Protein AF-M4C7F3-F1 (afdb_monomer)

Mean predicted aligned error: 16.52 Å

Foldseek 3Di:
DDADDLVVLLPDDPVVLVVVLVVLVVLLVVLVVCVVVVHDVVSVVCNVRSVVVNVSSVVSNVVVVLVVLCVVCPPPPDDDPVNDDDDDPVVVPDDDPVVVPDDDPVVVVVCVVDPDDDDDDVVVVVVVVVVVVVVVVVVVVVVVVVVVVVVVVVVVVVVVVVVVVVVVVVVVVVVVVVVVPVPDDDDDDDDDDDDDDDDDDDDD

Organism: Brassica campestris (NCBI:txid3711)

Secondary structure (DSSP, 8-state):
-PPPPHHHHHHS-HHHHHHHHHHHHHHHHHHHHHHHTT--HHHHTHHHHHHHHHHHHHHHHHHHHHHHHHHHTTT-S---TTTS----HHHHHSPPHHHHH---HHHHHHHHHS-------HHHHHHHHHHHHHHHHHHHHHHHHHH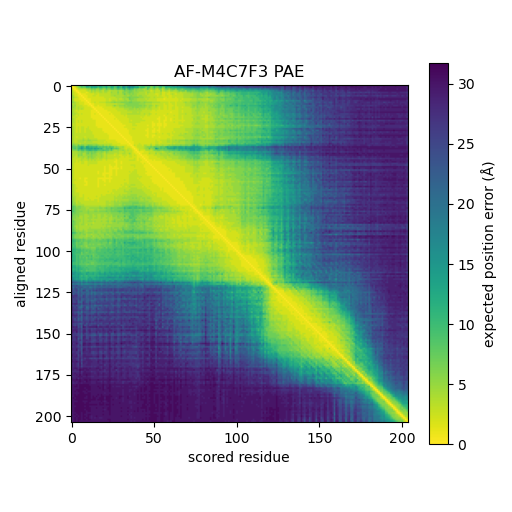HHHHHHHHHHHHHHHHHHHHHHHHHHHHHHHHHHSSS--------------------

Sequence (204 aa):
MARIKVHELREKSKTDLSTQLKDFKAELALLRVAKVTGGAPNKLSKIKVVRKSIAQVLTVISQKQKLALREAYKNKKFLPLDLRPKKTRAIRRRLTKHQASLKTEREKKKEMYFPIRKYAIKDEMDKKIIELRNELELANRRCEAYRTNLLSVLKEMEDQKLQAIDRDKRDVCQQEVHEVYVHLPIKQNCRSTRSSLIPNALNA

Structure (mmCIF, N/CA/C/O backbone):
data_AF-M4C7F3-F1
#
_entry.id   AF-M4C7F3-F1
#
loop_
_atom_site.group_PDB
_atom_site.id
_atom_site.type_symbol
_atom_site.label_atom_id
_atom_site.label_alt_id
_atom_site.label_comp_id
_atom_site.label_asym_id
_atom_site.label_entity_id
_atom_site.label_seq_id
_atom_site.pdbx_PDB_ins_code
_atom_site.Cartn_x
_atom_site.Cartn_y
_atom_site.Cartn_z
_atom_site.occupancy
_atom_site.B_iso_or_equiv
_atom_site.auth_seq_id
_atom_site.auth_comp_id
_atom_site.auth_asym_id
_atom_site.auth_atom_id
_atom_site.pdbx_PDB_model_num
ATOM 1 N N . MET A 1 1 ? -25.212 8.718 20.939 1.00 65.88 1 MET A N 1
ATOM 2 C CA . MET A 1 1 ? -23.810 8.336 20.694 1.00 65.88 1 MET A CA 1
ATOM 3 C C . MET A 1 1 ? -23.420 8.875 19.339 1.00 65.88 1 MET A C 1
ATOM 5 O O . MET A 1 1 ? -23.932 8.397 18.331 1.00 65.88 1 MET A O 1
ATOM 9 N N . ALA A 1 2 ? -22.604 9.926 19.335 1.00 76.50 2 ALA A N 1
ATOM 10 C CA . ALA A 1 2 ? -22.055 10.476 18.107 1.00 76.50 2 ALA A CA 1
ATOM 11 C C . ALA A 1 2 ? -21.049 9.488 17.497 1.00 76.50 2 ALA A C 1
ATOM 13 O O . ALA A 1 2 ? -20.447 8.667 18.191 1.00 76.50 2 ALA A O 1
ATOM 14 N N . ARG A 1 3 ? -20.890 9.543 16.175 1.00 86.19 3 ARG A N 1
ATOM 15 C CA . ARG A 1 3 ? -19.914 8.724 15.455 1.00 86.19 3 ARG A CA 1
ATOM 16 C C . ARG A 1 3 ? -18.503 9.209 15.793 1.00 86.19 3 ARG A C 1
ATOM 18 O O . ARG A 1 3 ? -18.205 10.381 15.592 1.00 86.19 3 ARG A O 1
ATOM 25 N N . ILE A 1 4 ? -17.638 8.302 16.240 1.00 90.94 4 ILE A N 1
ATOM 26 C CA . ILE A 1 4 ? -16.241 8.622 16.559 1.00 90.94 4 ILE A CA 1
ATOM 27 C C . ILE A 1 4 ? -15.485 8.993 15.284 1.00 90.94 4 ILE A C 1
ATOM 29 O O . ILE A 1 4 ? -15.613 8.322 14.249 1.00 90.94 4 ILE A O 1
ATOM 33 N N . LYS A 1 5 ? -14.664 10.041 15.364 1.00 92.81 5 LYS A N 1
ATOM 34 C CA . LYS A 1 5 ? -13.767 10.425 14.278 1.00 92.81 5 LYS A CA 1
ATOM 35 C C . LYS A 1 5 ? -12.407 9.761 14.472 1.00 92.81 5 LYS A C 1
ATOM 37 O O . LYS A 1 5 ? -11.843 9.728 15.558 1.00 92.81 5 LYS A O 1
ATOM 42 N N . VAL A 1 6 ? -11.868 9.197 13.393 1.00 94.06 6 VAL A N 1
ATOM 43 C CA . VAL A 1 6 ? -10.643 8.381 13.463 1.00 94.06 6 VAL A CA 1
ATOM 44 C C . VAL A 1 6 ? -9.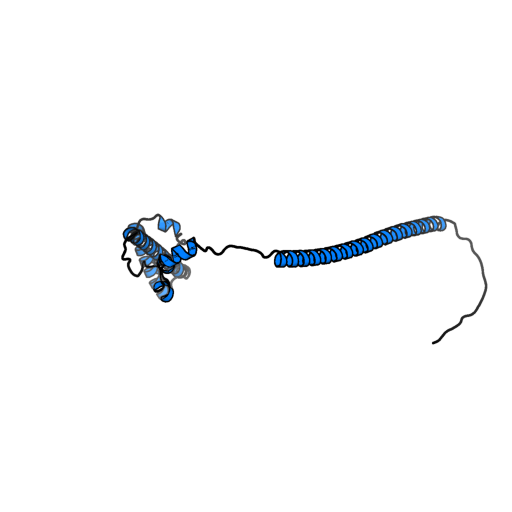395 9.227 13.736 1.00 94.06 6 VAL A C 1
ATOM 46 O O . VAL A 1 6 ? -8.464 8.715 14.349 1.00 94.06 6 VAL A O 1
ATOM 49 N N . HIS A 1 7 ? -9.351 10.492 13.305 1.00 94.12 7 HIS A N 1
ATOM 50 C CA . HIS A 1 7 ? -8.201 11.367 13.570 1.00 94.12 7 HIS A CA 1
ATOM 51 C C . HIS A 1 7 ? -8.023 11.625 15.073 1.00 94.12 7 HIS A C 1
ATOM 53 O O . HIS A 1 7 ? -6.925 11.433 15.580 1.00 94.12 7 HIS A O 1
ATOM 59 N N . GLU A 1 8 ? -9.117 11.866 15.802 1.00 93.12 8 GLU A N 1
ATOM 60 C CA . GLU A 1 8 ? -9.114 12.041 17.265 1.00 93.12 8 GLU A CA 1
ATOM 61 C C . GLU A 1 8 ? -8.547 10.808 17.994 1.00 93.12 8 GLU A C 1
ATOM 63 O O . GLU A 1 8 ? -7.919 10.914 19.042 1.00 93.12 8 GLU A O 1
ATOM 68 N N . LEU A 1 9 ? -8.740 9.600 17.448 1.00 94.94 9 LEU A N 1
ATOM 69 C CA . LEU A 1 9 ? -8.186 8.368 18.024 1.00 94.94 9 LEU A CA 1
ATOM 70 C C . LEU A 1 9 ? -6.678 8.215 17.782 1.00 94.94 9 LEU A C 1
ATOM 72 O O . LEU A 1 9 ? -6.011 7.482 18.513 1.00 94.94 9 LEU A O 1
ATOM 76 N N . ARG A 1 10 ? -6.126 8.855 16.745 1.00 94.69 10 ARG A N 1
ATOM 77 C CA . ARG A 1 10 ? -4.691 8.763 16.431 1.00 94.69 10 ARG A CA 1
ATOM 78 C C . ARG A 1 10 ? -3.847 9.567 17.412 1.00 94.69 10 ARG A C 1
ATOM 80 O O . ARG A 1 10 ? -2.742 9.128 17.717 1.00 94.69 10 ARG A O 1
ATOM 87 N N . GLU A 1 11 ? -4.377 10.662 17.939 1.00 94.25 11 GLU A N 1
ATOM 88 C CA . GLU A 1 11 ? -3.697 11.536 18.905 1.00 94.25 11 GLU A CA 1
ATOM 89 C C . GLU A 1 11 ? -3.675 10.941 20.324 1.00 94.25 11 GLU A C 1
ATOM 91 O O . GLU A 1 11 ? -2.725 11.147 21.071 1.00 94.25 11 GLU A O 1
ATOM 96 N N . LYS A 1 12 ? -4.662 10.107 20.675 1.00 95.06 12 LYS A N 1
ATOM 97 C CA . LYS A 1 12 ? -4.784 9.481 22.005 1.00 95.06 12 LYS A CA 1
ATOM 98 C C . LYS A 1 12 ? -3.701 8.445 22.309 1.00 95.06 12 LYS A C 1
ATOM 100 O O . LYS A 1 12 ? -3.214 7.745 21.413 1.00 95.06 12 LYS A O 1
ATOM 105 N N . SER A 1 13 ? -3.379 8.267 23.589 1.00 95.75 13 SER A N 1
ATOM 106 C CA . SER A 1 13 ? -2.406 7.267 24.037 1.00 95.75 13 SER A CA 1
ATOM 107 C C . SER A 1 13 ? -2.948 5.827 23.933 1.00 95.75 13 SER A C 1
ATOM 109 O O . SER A 1 13 ? -4.145 5.584 23.749 1.00 95.75 13 SER A O 1
ATOM 111 N N . LYS A 1 14 ? -2.061 4.824 24.025 1.00 94.00 14 LYS A N 1
ATOM 112 C CA . LYS A 1 14 ? -2.452 3.401 23.956 1.00 94.00 14 LYS A CA 1
ATOM 113 C C . LYS A 1 14 ? -3.355 2.997 25.128 1.00 94.00 14 LYS A C 1
ATOM 115 O O . LYS A 1 14 ? -4.266 2.192 24.929 1.00 94.00 14 LYS A O 1
ATOM 120 N N . THR A 1 15 ? -3.099 3.532 26.320 1.00 95.50 15 THR A N 1
ATOM 121 C CA . THR A 1 15 ? -3.896 3.271 27.525 1.00 95.50 15 THR A CA 1
ATOM 122 C C . THR A 1 15 ? -5.309 3.809 27.345 1.00 95.50 15 THR A C 1
ATOM 124 O O . THR A 1 15 ? -6.259 3.046 27.505 1.00 95.50 15 THR A O 1
ATOM 127 N N . ASP A 1 16 ? -5.457 5.041 26.856 1.00 95.75 16 ASP A N 1
ATOM 128 C CA . ASP A 1 16 ? -6.772 5.668 26.656 1.00 95.75 16 ASP A CA 1
ATOM 129 C C . ASP A 1 16 ? -7.613 4.918 25.620 1.00 95.75 16 ASP A C 1
ATOM 131 O O . ASP A 1 16 ? -8.807 4.688 25.817 1.00 95.75 16 ASP A O 1
ATOM 135 N N . LEU A 1 17 ? -6.982 4.476 24.526 1.00 96.19 17 LEU A N 1
ATOM 136 C CA . LEU A 1 17 ? -7.641 3.648 23.512 1.00 96.19 17 LEU A CA 1
ATOM 137 C C . LEU A 1 17 ? -8.100 2.301 24.085 1.00 96.19 17 LEU A C 1
ATOM 139 O O . LEU A 1 17 ? -9.149 1.789 23.691 1.00 96.19 17 LEU A O 1
ATOM 143 N N . SER A 1 18 ? -7.330 1.718 25.007 1.00 96.06 18 SER A N 1
ATOM 144 C CA . SER A 1 18 ? -7.686 0.452 25.652 1.00 96.06 18 SER A CA 1
ATOM 145 C C . SER A 1 18 ? -8.845 0.601 26.640 1.00 96.06 18 SER A C 1
ATOM 147 O O . SER A 1 18 ? -9.700 -0.284 26.694 1.00 96.06 18 SER A O 1
ATOM 149 N N . THR A 1 19 ? -8.923 1.727 27.352 1.00 96.81 19 THR A N 1
ATOM 150 C CA . THR A 1 19 ? -10.043 2.058 28.242 1.00 96.81 19 THR A CA 1
ATOM 151 C C . THR A 1 19 ? -11.313 2.304 27.432 1.00 96.81 19 THR A C 1
ATOM 153 O O . THR A 1 19 ? -12.291 1.588 27.619 1.00 96.81 19 THR A O 1
ATOM 156 N N . GLN A 1 20 ? -11.254 3.162 26.404 1.00 95.31 20 GLN A N 1
ATOM 157 C CA . GLN A 1 20 ? -12.384 3.405 25.490 1.00 95.31 20 GLN A CA 1
ATOM 158 C C . GLN A 1 20 ? -12.909 2.112 24.851 1.00 95.31 20 GLN A C 1
ATOM 160 O O . GLN A 1 20 ? -14.113 1.926 24.680 1.00 95.31 20 GLN A O 1
ATOM 165 N N . LEU A 1 21 ? -12.013 1.182 24.504 1.00 96.75 21 LEU A N 1
ATOM 166 C CA . LEU A 1 21 ? -12.401 -0.123 23.974 1.00 96.75 21 LEU A CA 1
ATOM 167 C C . LEU A 1 21 ? -13.196 -0.959 24.991 1.00 96.75 21 LEU A C 1
ATOM 169 O O . LEU A 1 21 ? -14.122 -1.666 24.585 1.00 96.75 21 LEU A O 1
ATOM 173 N N . LYS A 1 22 ? -12.830 -0.925 26.278 1.00 97.81 22 LYS A N 1
ATOM 174 C CA . LYS A 1 22 ? -13.561 -1.627 27.346 1.00 97.81 22 LYS A CA 1
ATOM 175 C C . LYS A 1 22 ? -14.949 -1.018 27.535 1.00 97.81 22 LYS A C 1
ATOM 177 O O . LYS A 1 22 ? -15.922 -1.770 27.551 1.00 97.81 22 LYS A O 1
ATOM 182 N N . ASP A 1 23 ? -15.046 0.307 27.537 1.00 96.56 23 ASP A N 1
ATOM 183 C CA . ASP A 1 23 ? -16.315 1.023 27.707 1.00 96.56 23 ASP A CA 1
ATOM 184 C C . ASP A 1 23 ? -17.295 0.709 26.568 1.00 96.56 23 ASP A C 1
ATOM 186 O O . ASP A 1 23 ? -18.435 0.312 26.811 1.00 96.56 23 ASP A O 1
ATOM 190 N N . PHE A 1 24 ? -16.841 0.754 25.307 1.00 96.69 24 PHE A N 1
ATOM 191 C CA . PHE A 1 24 ? -17.698 0.390 24.170 1.00 96.69 24 PHE A CA 1
ATOM 192 C C . PHE A 1 24 ? -18.111 -1.085 24.176 1.00 96.69 24 PHE A C 1
ATOM 194 O O . PHE A 1 24 ? -19.198 -1.421 23.703 1.00 96.69 24 PHE A O 1
ATOM 201 N N . LYS A 1 25 ? -17.265 -1.988 24.688 1.00 97.69 25 LYS A N 1
ATOM 202 C CA . LYS A 1 25 ? -17.628 -3.405 24.843 1.00 97.69 25 LYS A CA 1
ATOM 203 C C . LYS A 1 25 ? -18.698 -3.594 25.919 1.00 97.69 25 LYS A C 1
ATOM 205 O O . LYS A 1 25 ? -19.623 -4.372 25.686 1.00 97.69 25 LYS A O 1
ATOM 210 N N . ALA A 1 26 ? -18.599 -2.880 27.039 1.00 97.50 26 ALA A N 1
ATOM 211 C CA . ALA A 1 26 ? -19.616 -2.888 28.086 1.00 97.50 26 ALA A CA 1
ATOM 212 C C . ALA A 1 26 ? -20.949 -2.318 27.570 1.00 97.50 26 ALA A C 1
ATOM 214 O O . ALA A 1 26 ? -21.987 -2.966 27.703 1.00 97.50 26 ALA A O 1
ATOM 215 N N . GLU A 1 27 ? -20.918 -1.179 26.868 1.00 95.56 27 GLU A N 1
ATOM 216 C CA . GLU A 1 27 ? -22.110 -0.598 26.235 1.00 95.56 27 GLU A CA 1
ATOM 217 C C . GLU A 1 27 ? -22.741 -1.575 25.229 1.00 95.56 27 GLU A C 1
ATOM 219 O O . GLU A 1 27 ? -23.953 -1.793 25.234 1.00 95.56 27 GLU A O 1
ATOM 224 N N . LEU A 1 28 ? -21.930 -2.231 24.388 1.00 96.81 28 LEU A N 1
ATOM 225 C CA . LEU A 1 28 ? -22.429 -3.222 23.435 1.00 96.81 28 LEU A CA 1
ATOM 226 C C . LEU A 1 28 ? -23.084 -4.424 24.131 1.00 96.81 28 LEU A C 1
ATOM 228 O O . LEU A 1 28 ? -24.077 -4.942 23.618 1.00 96.81 28 LEU A O 1
ATOM 232 N N . ALA A 1 29 ? -22.540 -4.883 25.260 1.00 97.38 29 ALA A N 1
ATOM 233 C CA . ALA A 1 29 ? -23.120 -5.978 26.034 1.00 97.38 29 ALA A CA 1
ATOM 234 C C . ALA A 1 29 ? -24.508 -5.597 26.573 1.00 97.38 29 ALA A C 1
ATOM 236 O O . ALA A 1 29 ? -25.468 -6.338 26.355 1.00 97.38 29 ALA A O 1
ATOM 237 N N . LEU A 1 30 ? -24.644 -4.400 27.151 1.00 95.31 30 LEU A N 1
ATOM 238 C CA . LEU A 1 30 ? -25.931 -3.876 27.619 1.00 95.31 30 LEU A CA 1
ATOM 239 C C . LEU A 1 30 ? -26.952 -3.751 26.478 1.00 95.31 30 LEU A C 1
ATOM 241 O O . LEU A 1 30 ? -28.103 -4.163 26.616 1.00 95.31 30 LEU A O 1
ATOM 245 N N . LEU A 1 31 ? -26.530 -3.247 25.313 1.00 95.81 31 LEU A N 1
ATOM 246 C CA . LEU A 1 31 ? -27.404 -3.134 24.140 1.00 95.81 31 LEU A CA 1
ATOM 247 C C . LEU A 1 31 ? -27.838 -4.498 23.581 1.00 95.81 31 LEU A C 1
ATOM 249 O O . LEU A 1 31 ? -28.917 -4.605 23.000 1.00 95.81 31 LEU A O 1
ATOM 253 N N . ARG A 1 32 ? -27.020 -5.545 23.741 1.00 96.25 32 ARG A N 1
ATOM 254 C CA . ARG A 1 32 ? -27.380 -6.915 23.346 1.00 96.25 32 ARG A CA 1
ATOM 255 C C . ARG A 1 32 ? -28.441 -7.510 24.263 1.00 96.25 32 ARG A C 1
ATOM 257 O O . ARG A 1 32 ? -29.377 -8.103 23.743 1.00 96.25 32 ARG A O 1
ATOM 264 N N . VAL A 1 33 ? -28.335 -7.303 25.576 1.00 95.94 33 VAL A N 1
ATOM 265 C CA . VAL A 1 33 ? -29.382 -7.713 26.529 1.00 95.94 33 VAL A CA 1
ATOM 266 C C . VAL A 1 33 ? -30.688 -6.988 26.211 1.00 95.94 33 VAL A C 1
ATOM 268 O O . VAL A 1 33 ? -31.711 -7.633 26.006 1.00 95.94 33 VAL A O 1
ATOM 271 N N . ALA A 1 34 ? -30.632 -5.665 26.024 1.00 95.56 34 ALA A N 1
ATOM 272 C CA . ALA A 1 34 ? -31.803 -4.867 25.663 1.00 95.56 34 ALA A CA 1
ATOM 273 C C . ALA A 1 34 ? -32.451 -5.300 24.335 1.00 95.56 34 ALA A C 1
ATOM 275 O O . ALA A 1 34 ? -33.654 -5.144 24.158 1.00 95.56 34 ALA A O 1
ATOM 276 N N . LYS A 1 35 ? -31.672 -5.844 23.391 1.00 96.31 35 LYS A N 1
ATOM 277 C CA . LYS A 1 35 ? -32.207 -6.419 22.151 1.00 96.31 35 LYS A CA 1
ATOM 278 C C . LYS A 1 35 ? -33.056 -7.662 22.413 1.00 96.31 35 LYS A C 1
ATOM 280 O O . LYS A 1 35 ? -34.072 -7.829 21.750 1.00 96.31 35 LYS A O 1
ATOM 285 N N . VAL A 1 36 ? -32.633 -8.521 23.340 1.00 95.25 36 VAL A N 1
ATOM 286 C CA . VAL A 1 36 ? -33.359 -9.751 23.692 1.00 95.25 36 VAL A CA 1
ATOM 287 C C . VAL A 1 36 ? -34.649 -9.419 24.437 1.00 95.25 36 VAL A C 1
ATOM 289 O O . VAL A 1 36 ? -35.688 -9.986 24.130 1.00 95.25 36 VAL A O 1
ATOM 292 N N . THR A 1 37 ? -34.616 -8.446 25.347 1.00 93.94 37 THR A N 1
ATOM 293 C CA . THR A 1 37 ? -35.782 -8.043 26.151 1.00 93.94 37 THR A CA 1
ATOM 294 C C . THR A 1 37 ? -36.758 -7.113 25.412 1.00 93.94 37 THR A C 1
ATOM 296 O O . THR A 1 37 ? -37.558 -6.446 26.058 1.00 93.94 37 THR A O 1
ATOM 299 N N . GLY A 1 38 ? -36.665 -6.986 24.081 1.00 90.88 38 GLY A N 1
ATOM 300 C CA . GLY A 1 38 ? -37.578 -6.147 23.291 1.00 90.88 38 GLY A CA 1
ATOM 301 C C . GLY A 1 38 ? -37.456 -4.636 23.542 1.00 90.88 38 GLY A C 1
ATOM 302 O O . GLY A 1 38 ? -38.446 -3.914 23.497 1.00 90.88 38 GLY A O 1
ATOM 303 N N . GLY A 1 39 ? -36.256 -4.132 23.838 1.00 91.62 39 GLY A N 1
ATOM 304 C CA . GLY A 1 39 ? -36.030 -2.722 24.163 1.00 91.62 39 GLY A CA 1
ATOM 305 C C . GLY A 1 39 ? -36.329 -1.739 23.020 1.00 91.62 39 GLY A C 1
ATOM 306 O O . GLY A 1 39 ? -36.344 -2.092 21.843 1.00 91.62 39 GLY A O 1
ATOM 307 N N . ALA A 1 40 ? -36.501 -0.460 23.375 1.00 93.75 40 ALA A N 1
ATOM 308 C CA . ALA A 1 40 ? -36.878 0.610 22.447 1.00 93.75 40 ALA A CA 1
ATOM 309 C C . ALA A 1 40 ? -35.996 0.685 21.174 1.00 93.75 40 ALA A C 1
ATOM 311 O O . ALA A 1 40 ? -34.761 0.618 21.275 1.00 93.75 40 ALA A O 1
ATOM 312 N N . PRO A 1 41 ? -36.581 0.953 19.987 1.00 92.38 41 PRO A N 1
ATOM 313 C CA . PRO A 1 41 ? -35.873 0.923 18.701 1.00 92.38 41 PRO A CA 1
ATOM 314 C C . PRO A 1 41 ? -34.690 1.901 18.644 1.00 92.38 41 PRO A C 1
ATOM 316 O O . PRO A 1 41 ? -33.626 1.572 18.117 1.00 92.38 41 PRO A O 1
ATOM 319 N N . ASN A 1 42 ? -34.810 3.065 19.289 1.00 92.00 42 ASN A N 1
ATOM 320 C CA . ASN A 1 42 ? -33.732 4.055 19.386 1.00 92.00 42 ASN A CA 1
ATOM 321 C C . ASN A 1 42 ? -32.480 3.522 20.106 1.00 92.00 42 ASN A C 1
ATOM 323 O O . ASN A 1 42 ? -31.362 3.932 19.786 1.00 92.00 42 ASN A O 1
ATOM 327 N N . LYS A 1 43 ? -32.634 2.600 21.069 1.00 90.81 43 LYS A N 1
ATOM 328 C CA . LYS A 1 43 ? -31.500 1.917 21.714 1.00 90.81 43 LYS A CA 1
ATOM 329 C C . LYS A 1 43 ? -30.895 0.874 20.770 1.00 90.81 43 LYS A C 1
ATOM 331 O O . LYS A 1 43 ? -29.674 0.815 20.642 1.00 90.81 43 LYS A O 1
ATOM 336 N N . LEU A 1 44 ? -31.717 0.121 20.039 1.00 91.12 44 LEU A N 1
ATOM 337 C CA . LEU A 1 44 ? -31.258 -0.918 19.105 1.00 91.12 44 LEU A CA 1
ATOM 338 C C . LEU A 1 44 ? -30.469 -0.348 17.919 1.00 91.12 44 LEU A C 1
ATOM 340 O O . LEU A 1 44 ? -29.443 -0.909 17.527 1.00 91.12 44 LEU A O 1
ATOM 344 N N . SER A 1 45 ? -30.866 0.817 17.406 1.00 92.88 45 SER A N 1
ATOM 345 C CA . SER A 1 45 ? -30.148 1.523 16.336 1.00 92.88 45 SER A CA 1
ATOM 346 C C . SER A 1 45 ? -28.693 1.858 16.702 1.00 92.88 45 SER A C 1
ATOM 348 O O . SER A 1 45 ? -27.817 1.883 15.831 1.00 92.88 45 SER A O 1
ATOM 350 N N . LYS A 1 46 ? -28.385 2.035 17.999 1.00 93.94 46 LYS A N 1
ATOM 351 C CA . LYS A 1 46 ? -27.019 2.313 18.482 1.00 93.94 46 LYS A CA 1
ATOM 352 C C . LYS A 1 46 ? -26.076 1.117 18.326 1.00 93.94 46 LYS A C 1
ATOM 354 O O . LYS A 1 46 ? -24.875 1.330 18.180 1.00 93.94 46 LYS A O 1
ATOM 359 N N . ILE A 1 47 ? -26.582 -0.120 18.260 1.00 95.25 47 ILE A N 1
ATOM 360 C CA . ILE A 1 47 ? -25.756 -1.341 18.147 1.00 95.25 47 ILE A CA 1
ATOM 361 C C . ILE A 1 47 ? -24.820 -1.264 16.938 1.00 95.25 47 ILE A C 1
ATOM 363 O O . ILE A 1 47 ? -23.628 -1.565 17.037 1.00 95.25 47 ILE A O 1
ATOM 367 N N . LYS A 1 48 ? -25.342 -0.839 15.781 1.00 94.38 48 LYS A N 1
ATOM 368 C CA . LYS A 1 48 ? -24.551 -0.709 14.549 1.00 94.38 48 LYS A CA 1
ATOM 369 C C . LYS A 1 48 ? -23.443 0.333 14.705 1.00 94.38 48 LYS A C 1
ATOM 371 O O . LYS A 1 48 ? -22.336 0.113 14.215 1.00 94.38 48 LYS A O 1
ATOM 376 N N . VAL A 1 49 ? -23.733 1.443 15.383 1.00 94.69 49 VAL A N 1
ATOM 377 C CA . VAL A 1 49 ? -22.775 2.530 15.622 1.00 94.69 49 VAL A CA 1
ATOM 378 C C . VAL A 1 49 ? -21.666 2.060 16.561 1.00 94.69 49 VAL A C 1
ATOM 380 O O . VAL A 1 49 ? -20.501 2.133 16.184 1.00 94.69 49 VAL A O 1
ATOM 383 N N . VAL A 1 50 ? -22.011 1.470 17.710 1.00 95.88 50 VAL A N 1
ATOM 384 C CA . VAL A 1 50 ? -21.039 0.974 18.701 1.00 95.88 50 VAL A CA 1
ATOM 385 C C . VAL A 1 50 ? -20.138 -0.119 18.111 1.00 95.88 50 VAL A C 1
ATOM 387 O O . VAL A 1 50 ? -18.922 -0.080 18.288 1.00 95.88 50 VAL A O 1
ATOM 390 N N . ARG A 1 51 ? -20.680 -1.054 17.312 1.00 96.69 51 ARG A N 1
ATOM 391 C CA . ARG A 1 51 ? -19.863 -2.071 16.614 1.00 96.69 51 ARG A CA 1
ATOM 392 C C . ARG A 1 51 ? -18.833 -1.449 15.670 1.00 96.69 51 ARG A C 1
ATOM 394 O O . ARG A 1 51 ? -17.694 -1.912 15.619 1.00 96.69 51 ARG A O 1
ATOM 401 N N . LYS A 1 52 ? -19.225 -0.409 14.926 1.00 95.81 52 LYS A N 1
ATOM 402 C CA . LYS A 1 52 ? -18.309 0.326 14.043 1.00 95.81 52 LYS A CA 1
ATOM 403 C C . LYS A 1 52 ? -17.249 1.081 14.849 1.00 95.81 52 LYS A C 1
ATOM 405 O O . LYS A 1 52 ? -16.083 1.019 14.475 1.00 95.81 52 LYS A O 1
ATOM 410 N N . SER A 1 53 ? -17.626 1.707 15.963 1.00 96.12 53 SER A N 1
ATOM 411 C CA . SER A 1 53 ? -16.696 2.371 16.883 1.00 96.12 53 SER A CA 1
ATOM 412 C C . SER A 1 53 ? -15.635 1.409 17.432 1.00 96.12 53 SER A C 1
ATOM 414 O O . SER A 1 53 ? -14.444 1.699 17.348 1.00 96.12 53 SER A O 1
ATOM 416 N N . ILE A 1 54 ? -16.034 0.217 17.897 1.00 96.31 54 ILE A N 1
ATOM 417 C CA . ILE A 1 54 ? -15.102 -0.828 18.366 1.00 96.31 54 ILE A CA 1
ATOM 418 C C . ILE A 1 54 ? -14.117 -1.221 17.259 1.00 96.31 54 ILE A C 1
ATOM 420 O O . ILE A 1 54 ? -12.910 -1.286 17.493 1.00 96.31 54 ILE A O 1
ATOM 424 N N . ALA A 1 55 ? -14.616 -1.454 16.040 1.00 96.81 55 ALA A N 1
ATOM 425 C CA . ALA A 1 55 ? -13.771 -1.810 14.904 1.00 96.81 55 ALA A CA 1
ATOM 426 C C . ALA A 1 55 ? -12.758 -0.700 14.565 1.00 96.81 55 ALA A C 1
ATOM 428 O O . ALA A 1 55 ? -11.594 -0.995 14.289 1.00 96.81 55 ALA A O 1
ATOM 429 N N . GLN A 1 56 ? -13.167 0.571 14.629 1.00 95.88 56 GLN A N 1
ATOM 430 C CA . GLN A 1 56 ? -12.280 1.716 14.405 1.00 95.88 56 GLN A CA 1
ATOM 431 C C . GLN A 1 56 ? -11.171 1.800 15.463 1.00 95.88 56 GLN A C 1
ATOM 433 O O . GLN A 1 56 ? -10.002 1.915 15.095 1.00 95.88 56 GLN A O 1
ATOM 438 N N . VAL A 1 57 ? -11.505 1.674 16.753 1.00 96.62 57 VAL A N 1
ATOM 439 C CA . VAL A 1 57 ? -10.518 1.696 17.850 1.00 96.62 57 VAL A CA 1
ATOM 440 C C . VAL A 1 57 ? -9.511 0.549 17.707 1.00 96.62 57 VAL A C 1
ATOM 442 O O . VAL A 1 57 ? -8.303 0.786 17.725 1.00 96.62 57 VAL A O 1
ATOM 445 N N . LEU A 1 58 ? -9.978 -0.682 17.464 1.00 97.12 58 LEU A N 1
ATOM 446 C CA . LEU A 1 58 ? -9.103 -1.842 17.231 1.00 97.12 58 LEU A CA 1
ATOM 447 C C . LEU A 1 58 ? -8.192 -1.659 16.011 1.00 97.12 58 LEU A C 1
ATOM 449 O O . LEU A 1 58 ? -7.027 -2.067 16.036 1.00 97.12 58 LEU A O 1
ATOM 453 N N . THR A 1 59 ? -8.703 -1.020 14.956 1.00 97.00 59 THR A N 1
ATOM 454 C CA . THR A 1 59 ? -7.924 -0.710 13.753 1.00 97.00 59 THR A CA 1
ATOM 455 C C . THR A 1 59 ? -6.796 0.267 14.073 1.00 97.00 59 THR A C 1
ATOM 457 O O . THR A 1 59 ? -5.660 0.016 13.677 1.00 97.00 59 THR A O 1
ATOM 460 N N . VAL A 1 60 ? -7.069 1.342 14.821 1.00 97.19 60 VAL A N 1
ATOM 461 C CA . VAL A 1 60 ? -6.047 2.331 15.210 1.00 97.19 60 VAL A CA 1
ATOM 462 C C . VAL A 1 60 ? -4.992 1.709 16.128 1.00 97.19 60 VAL A C 1
ATOM 464 O O . VAL A 1 60 ? -3.801 1.898 15.886 1.00 97.19 60 VAL A O 1
ATOM 467 N N . ILE A 1 61 ? -5.397 0.902 17.116 1.00 97.06 61 ILE A N 1
ATOM 468 C CA . ILE A 1 61 ? -4.463 0.150 17.974 1.00 97.06 61 ILE A CA 1
ATOM 469 C C . ILE A 1 61 ? -3.553 -0.746 17.118 1.00 97.06 61 ILE A C 1
ATOM 471 O O . ILE A 1 61 ? -2.329 -0.696 17.248 1.00 97.06 61 ILE A O 1
ATOM 475 N N . SER A 1 62 ? -4.135 -1.511 16.189 1.00 96.56 62 SER A N 1
ATOM 476 C CA . SER A 1 62 ? -3.383 -2.395 15.288 1.00 96.56 62 SER A CA 1
ATOM 477 C C . SER A 1 62 ? -2.435 -1.626 14.364 1.00 96.56 62 SER A C 1
ATOM 479 O O . SER A 1 62 ? -1.328 -2.088 14.084 1.00 96.56 62 SER A O 1
ATOM 481 N N . GLN A 1 63 ? -2.847 -0.447 13.884 1.00 95.94 63 GLN A N 1
ATOM 482 C CA . GLN A 1 63 ? -2.003 0.433 13.075 1.00 95.94 63 GLN A CA 1
ATOM 483 C C . GLN A 1 63 ? -0.803 0.936 13.880 1.00 95.94 63 GLN A C 1
ATOM 485 O O . GLN A 1 63 ? 0.325 0.757 13.425 1.00 95.94 63 GLN A O 1
ATOM 490 N N . LYS A 1 64 ? -1.020 1.486 15.084 1.00 95.38 64 LYS A N 1
ATOM 491 C CA . LYS A 1 64 ? 0.060 1.960 15.969 1.00 95.38 64 LYS A CA 1
ATOM 492 C C . LYS A 1 64 ? 1.049 0.844 16.307 1.00 95.38 64 LYS A C 1
ATOM 494 O O . LYS A 1 64 ? 2.254 1.039 16.193 1.00 95.38 64 LYS A O 1
ATOM 499 N N . GLN A 1 65 ? 0.550 -0.349 16.632 1.00 95.12 65 GLN A N 1
ATOM 500 C CA . GLN A 1 65 ? 1.396 -1.514 16.900 1.00 95.12 65 GLN A CA 1
ATOM 501 C C . GLN A 1 65 ? 2.246 -1.901 15.681 1.00 95.12 65 GLN A C 1
ATOM 503 O O . GLN A 1 65 ? 3.447 -2.127 15.812 1.00 95.12 65 GLN A O 1
ATOM 508 N N . LYS A 1 66 ? 1.653 -1.957 14.480 1.00 95.50 66 LYS A N 1
ATOM 509 C CA . LYS A 1 66 ? 2.396 -2.273 13.249 1.00 95.50 66 LYS A CA 1
ATOM 510 C C . LYS A 1 66 ? 3.421 -1.200 12.890 1.00 95.50 66 LYS A C 1
ATOM 512 O O . LYS A 1 66 ? 4.470 -1.558 12.367 1.00 95.50 66 LYS A O 1
ATOM 517 N N . LEU A 1 67 ? 3.133 0.077 13.140 1.00 95.12 67 LEU A N 1
ATOM 518 C CA . LEU A 1 67 ? 4.080 1.172 12.913 1.00 95.12 67 LEU A CA 1
ATOM 519 C C . LEU A 1 67 ? 5.292 1.049 13.840 1.00 95.12 67 LEU A C 1
ATOM 521 O O . LEU A 1 67 ? 6.409 0.961 13.339 1.00 95.12 67 LEU A O 1
ATOM 525 N N . ALA A 1 68 ? 5.066 0.876 15.145 1.00 95.62 68 ALA A N 1
ATOM 526 C CA . ALA A 1 68 ? 6.142 0.654 16.112 1.00 95.62 68 ALA A CA 1
ATOM 527 C C . ALA A 1 68 ? 6.999 -0.579 15.759 1.00 95.62 68 ALA A C 1
ATOM 529 O O . ALA A 1 68 ? 8.225 -0.540 15.816 1.00 95.62 68 ALA A O 1
ATOM 530 N N . LEU A 1 69 ? 6.373 -1.677 15.310 1.00 96.38 69 LEU A N 1
ATOM 531 C CA . LEU A 1 69 ? 7.108 -2.856 14.841 1.00 96.38 69 LEU A CA 1
ATOM 532 C C . LEU A 1 69 ? 7.898 -2.588 13.549 1.00 96.38 69 LEU A C 1
ATOM 534 O O . LEU A 1 69 ? 9.006 -3.093 13.396 1.00 96.38 69 LEU A O 1
ATOM 538 N N . ARG A 1 70 ? 7.363 -1.805 12.607 1.00 96.25 70 ARG A N 1
ATOM 539 C CA . ARG A 1 70 ? 8.094 -1.430 11.383 1.00 96.25 70 ARG A CA 1
ATOM 540 C C . ARG A 1 70 ? 9.323 -0.586 11.693 1.00 96.25 70 ARG A C 1
ATOM 542 O O . ARG A 1 70 ? 10.345 -0.784 11.047 1.00 96.25 70 ARG A O 1
ATOM 549 N N . GLU A 1 71 ? 9.230 0.308 12.670 1.00 95.94 71 GLU A N 1
ATOM 550 C CA . GLU A 1 71 ? 10.360 1.103 13.158 1.00 95.94 71 GLU A CA 1
ATOM 551 C C . GLU A 1 71 ? 11.400 0.213 13.843 1.00 95.94 71 GLU A C 1
ATOM 553 O O . GLU A 1 71 ? 12.569 0.232 13.463 1.00 95.94 71 GLU A O 1
ATOM 558 N N . ALA A 1 72 ? 10.971 -0.661 14.759 1.00 96.06 72 ALA A N 1
ATOM 559 C CA . ALA A 1 72 ? 11.861 -1.567 15.485 1.00 96.06 72 ALA A CA 1
ATOM 560 C C . ALA A 1 72 ? 12.592 -2.580 14.584 1.00 96.06 72 ALA A C 1
ATOM 562 O O . ALA A 1 72 ? 13.683 -3.046 14.923 1.00 96.06 72 ALA A O 1
ATOM 563 N N . TYR A 1 73 ? 11.993 -2.964 13.453 1.00 96.62 73 TYR A N 1
ATOM 564 C CA . TYR A 1 73 ? 12.583 -3.881 12.472 1.00 96.62 73 TYR A CA 1
ATOM 565 C C . TYR A 1 73 ? 13.121 -3.177 11.222 1.00 96.62 73 TYR A C 1
ATOM 567 O O . TYR A 1 73 ? 13.498 -3.842 10.252 1.00 96.62 73 TYR A O 1
ATOM 575 N N . LYS A 1 74 ? 13.200 -1.842 11.232 1.00 95.81 74 LYS A N 1
ATOM 576 C CA . LYS A 1 74 ? 13.788 -1.076 10.135 1.00 95.81 74 LYS A CA 1
ATOM 577 C C . LYS A 1 74 ? 15.240 -1.520 9.935 1.00 95.81 74 LYS A C 1
ATOM 579 O O . LYS A 1 74 ? 15.986 -1.683 10.894 1.00 95.81 74 LYS A O 1
ATOM 584 N N . ASN A 1 75 ? 15.623 -1.765 8.684 1.00 93.56 75 ASN A N 1
ATOM 585 C CA . ASN A 1 75 ? 16.968 -2.190 8.265 1.00 93.56 75 ASN A CA 1
ATOM 586 C C . ASN A 1 75 ? 17.448 -3.559 8.785 1.00 93.56 75 ASN A C 1
ATOM 588 O O . ASN A 1 75 ? 18.544 -3.991 8.433 1.00 93.56 75 ASN A O 1
ATOM 592 N N . LYS A 1 76 ? 16.646 -4.292 9.567 1.00 96.00 76 LYS A N 1
ATOM 593 C CA . LYS A 1 76 ? 16.997 -5.660 9.963 1.00 96.00 76 LYS A CA 1
ATOM 594 C C . LYS A 1 76 ? 16.846 -6.598 8.766 1.00 96.00 76 LYS A C 1
ATOM 596 O O . LYS A 1 76 ? 15.829 -6.579 8.074 1.00 96.00 76 LYS A O 1
ATOM 601 N N . LYS A 1 77 ? 17.839 -7.469 8.553 1.00 94.62 77 LYS A N 1
ATOM 602 C CA . LYS A 1 77 ? 17.835 -8.463 7.462 1.00 94.62 77 LYS A CA 1
ATOM 603 C C . LYS A 1 77 ? 16.626 -9.403 7.535 1.00 94.62 77 LYS A C 1
ATOM 605 O O . LYS A 1 77 ? 16.028 -9.729 6.510 1.00 94.62 77 LYS A O 1
ATOM 610 N N . PHE A 1 78 ? 16.260 -9.837 8.740 1.00 94.19 78 PHE A N 1
ATOM 611 C CA . PHE A 1 78 ? 15.179 -10.793 8.960 1.00 94.19 78 PHE A CA 1
ATOM 612 C C . PHE A 1 78 ? 13.923 -10.095 9.476 1.00 94.19 78 PHE A C 1
ATOM 614 O O . PHE A 1 78 ? 13.854 -9.653 10.620 1.00 94.19 78 PHE A O 1
ATOM 621 N N . LEU A 1 79 ? 12.913 -10.023 8.606 1.00 94.81 79 LEU A N 1
ATOM 622 C CA . LEU A 1 79 ? 11.595 -9.489 8.934 1.00 94.81 79 LEU A CA 1
ATOM 623 C C . LEU A 1 79 ? 10.596 -10.620 9.238 1.00 94.81 79 LEU A C 1
ATOM 625 O O . LEU A 1 79 ? 10.577 -11.625 8.501 1.00 94.81 79 LEU A O 1
ATOM 629 N N . PRO A 1 80 ? 9.701 -10.427 10.227 1.00 95.88 80 PRO A N 1
ATOM 630 C CA . PRO A 1 80 ? 8.529 -11.275 10.433 1.00 95.88 80 PRO A CA 1
ATOM 631 C C . PRO A 1 80 ? 7.647 -11.367 9.178 1.00 95.88 80 PRO A C 1
ATOM 633 O O . PRO A 1 80 ? 7.532 -10.405 8.414 1.00 95.88 80 PRO A O 1
ATOM 636 N N . LEU A 1 81 ? 6.984 -12.510 8.969 1.00 93.94 81 LEU A N 1
ATOM 637 C CA . LEU A 1 81 ? 6.159 -12.791 7.777 1.00 93.94 81 LEU A CA 1
ATOM 638 C C . LEU A 1 81 ? 5.021 -11.778 7.547 1.00 93.94 81 LEU A C 1
ATOM 640 O O . LEU A 1 81 ? 4.631 -11.533 6.398 1.00 93.94 81 LEU A O 1
ATOM 644 N N . ASP A 1 82 ? 4.514 -11.168 8.617 1.00 92.50 82 ASP A N 1
ATOM 645 C CA . ASP A 1 82 ? 3.439 -10.172 8.565 1.00 92.50 82 ASP A CA 1
ATOM 646 C C . ASP A 1 82 ? 3.893 -8.806 8.057 1.00 92.50 82 ASP A C 1
ATOM 648 O O . ASP A 1 82 ? 3.114 -8.092 7.424 1.00 92.50 82 ASP A O 1
ATOM 652 N N . LEU A 1 83 ? 5.156 -8.449 8.304 1.00 94.69 83 LEU A N 1
ATOM 653 C CA . LEU A 1 83 ? 5.743 -7.182 7.867 1.00 94.69 83 LEU A CA 1
ATOM 654 C C . LEU A 1 83 ? 6.357 -7.272 6.467 1.00 94.69 83 LEU A C 1
ATOM 656 O O . LEU A 1 83 ? 6.625 -6.241 5.849 1.00 94.69 83 LEU A O 1
ATOM 660 N N . ARG A 1 84 ? 6.563 -8.487 5.941 1.00 93.75 84 ARG A N 1
ATOM 661 C CA . ARG A 1 84 ? 7.070 -8.683 4.579 1.00 93.75 84 ARG A CA 1
ATOM 662 C C . ARG A 1 84 ? 6.077 -8.138 3.543 1.00 93.75 84 ARG A C 1
ATOM 664 O O . ARG A 1 84 ? 4.866 -8.326 3.689 1.00 93.75 84 ARG A O 1
ATOM 671 N N . PRO A 1 85 ? 6.567 -7.530 2.448 1.00 94.06 85 PRO A N 1
ATOM 672 C CA . PRO A 1 85 ? 5.703 -7.064 1.372 1.00 94.06 85 PRO A CA 1
ATOM 673 C C . PRO A 1 85 ? 4.929 -8.240 0.763 1.00 94.06 85 PRO A C 1
ATOM 675 O O . PRO A 1 85 ? 5.513 -9.258 0.377 1.00 94.06 85 PRO A O 1
ATOM 678 N N . LYS A 1 86 ? 3.605 -8.099 0.658 1.00 95.19 86 LYS A N 1
ATOM 679 C CA . LYS A 1 86 ? 2.726 -9.117 0.073 1.00 95.19 86 LYS A CA 1
ATOM 680 C C . LYS A 1 86 ? 2.804 -9.033 -1.456 1.00 95.19 86 LYS A C 1
ATOM 682 O O . LYS A 1 86 ? 2.104 -8.256 -2.088 1.00 95.19 86 LYS A O 1
ATOM 687 N N . LYS A 1 87 ? 3.719 -9.810 -2.038 1.00 96.25 87 LYS A N 1
ATOM 688 C CA . LYS A 1 87 ? 3.902 -9.989 -3.489 1.00 96.25 87 LYS A CA 1
ATOM 689 C C . LYS A 1 87 ? 3.575 -11.432 -3.878 1.00 96.25 87 LYS A C 1
ATOM 691 O O . LYS A 1 87 ? 3.653 -12.333 -3.035 1.00 96.25 87 LYS A O 1
ATOM 696 N N . THR A 1 88 ? 3.279 -11.673 -5.155 1.00 97.69 88 THR A N 1
ATOM 697 C CA . THR A 1 88 ? 3.067 -13.039 -5.660 1.00 97.69 88 THR A CA 1
ATOM 698 C C . THR A 1 88 ? 4.320 -13.898 -5.462 1.00 97.69 88 THR A C 1
ATOM 700 O O . THR A 1 88 ? 5.446 -13.399 -5.354 1.00 97.69 88 THR A O 1
ATOM 703 N N . ARG A 1 89 ? 4.141 -15.222 -5.384 1.00 96.56 89 ARG A N 1
ATOM 704 C CA . ARG A 1 89 ? 5.251 -16.176 -5.211 1.00 96.56 89 ARG A CA 1
ATOM 705 C C . ARG A 1 89 ? 6.284 -16.057 -6.335 1.00 96.56 89 ARG A C 1
ATOM 707 O O . ARG A 1 89 ? 7.474 -16.052 -6.038 1.00 96.56 89 ARG A O 1
ATOM 714 N N . ALA A 1 90 ? 5.835 -15.895 -7.581 1.00 97.94 90 ALA A N 1
ATOM 715 C CA . ALA A 1 90 ? 6.705 -15.688 -8.737 1.00 97.94 90 ALA A CA 1
ATOM 716 C C . ALA A 1 90 ? 7.576 -14.427 -8.578 1.00 97.94 90 ALA A C 1
ATOM 718 O O . ALA A 1 90 ? 8.797 -14.500 -8.687 1.00 97.94 90 ALA A O 1
ATOM 719 N N . ILE A 1 91 ? 6.979 -13.291 -8.190 1.00 96.94 91 ILE A N 1
ATOM 720 C CA . ILE A 1 91 ? 7.716 -12.033 -7.970 1.00 96.94 91 ILE A CA 1
ATOM 721 C C . ILE A 1 91 ? 8.708 -12.139 -6.802 1.00 96.94 91 ILE A C 1
ATOM 723 O O . ILE A 1 91 ? 9.738 -11.474 -6.820 1.00 96.94 91 ILE A O 1
ATOM 727 N N . ARG A 1 92 ? 8.427 -12.954 -5.778 1.00 95.19 92 ARG A N 1
ATOM 728 C CA . ARG A 1 92 ? 9.374 -13.187 -4.672 1.00 95.19 92 ARG A CA 1
ATOM 729 C C . ARG A 1 92 ? 10.570 -14.056 -5.068 1.00 95.19 92 ARG A C 1
ATOM 731 O O . ARG A 1 92 ? 11.603 -13.943 -4.423 1.00 95.19 92 ARG A O 1
ATOM 738 N N . ARG A 1 93 ? 10.414 -14.928 -6.069 1.00 96.25 93 ARG A N 1
ATOM 739 C CA . ARG A 1 93 ? 11.448 -15.878 -6.517 1.00 96.25 93 ARG A CA 1
ATOM 740 C C . ARG A 1 93 ? 12.313 -15.367 -7.666 1.00 96.25 93 ARG A C 1
ATOM 742 O O . ARG A 1 93 ? 13.388 -15.912 -7.874 1.00 96.25 93 ARG A O 1
ATOM 749 N N . ARG A 1 94 ? 11.856 -14.361 -8.417 1.00 96.56 94 ARG A N 1
ATOM 750 C CA . ARG A 1 94 ? 12.646 -13.767 -9.505 1.00 96.56 94 ARG A CA 1
ATOM 751 C C . ARG A 1 94 ? 13.936 -13.131 -8.974 1.00 96.56 94 ARG A C 1
ATOM 753 O O . ARG A 1 94 ? 13.968 -12.646 -7.842 1.00 96.56 94 ARG A O 1
ATOM 760 N N . LEU A 1 95 ? 14.949 -13.057 -9.832 1.00 96.88 95 LEU A N 1
ATOM 761 C CA . LEU A 1 95 ? 16.197 -12.351 -9.542 1.00 96.88 95 LEU A CA 1
ATOM 762 C C . LEU A 1 95 ? 15.948 -10.870 -9.225 1.00 96.88 95 LEU A C 1
ATOM 764 O O . LEU A 1 95 ? 15.017 -10.236 -9.736 1.00 96.88 95 LEU A O 1
ATOM 768 N N . THR A 1 96 ? 16.79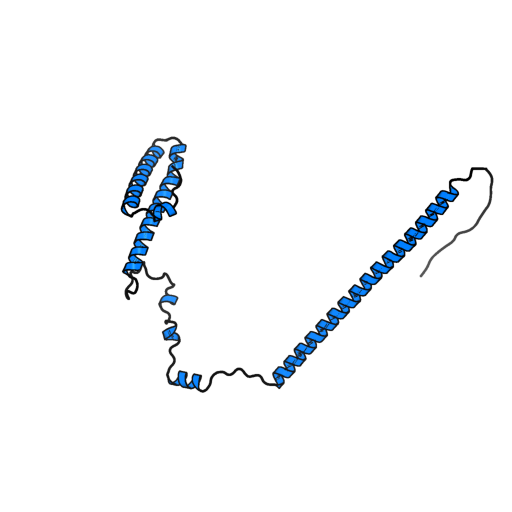5 -10.299 -8.370 1.00 96.44 96 THR A N 1
ATOM 769 C CA . THR A 1 96 ? 16.793 -8.849 -8.143 1.00 96.44 96 THR A CA 1
ATOM 770 C C . THR A 1 96 ? 17.215 -8.114 -9.418 1.00 96.44 96 THR A C 1
ATOM 772 O O . THR A 1 96 ? 17.950 -8.657 -10.238 1.00 96.44 96 THR A O 1
ATOM 775 N N . LYS A 1 97 ? 16.781 -6.856 -9.591 1.00 96.69 97 LYS A N 1
ATOM 776 C CA . LYS A 1 97 ? 17.161 -6.041 -10.762 1.00 96.69 97 LYS A CA 1
ATOM 777 C C . LYS A 1 97 ? 18.682 -5.942 -10.906 1.00 96.69 97 LYS A C 1
ATOM 779 O O . LYS A 1 97 ? 19.183 -6.017 -12.017 1.00 96.69 97 LYS A O 1
ATOM 784 N N . HIS A 1 98 ? 19.389 -5.831 -9.780 1.00 97.06 98 HIS A N 1
ATOM 785 C CA . HIS A 1 98 ? 20.846 -5.813 -9.753 1.00 97.06 98 HIS A CA 1
ATOM 786 C C . HIS A 1 98 ? 21.432 -7.127 -10.280 1.00 97.06 98 HIS A C 1
ATOM 788 O O . HIS A 1 98 ? 22.199 -7.089 -11.233 1.00 97.06 98 HIS A O 1
ATOM 794 N N . GLN A 1 99 ? 20.999 -8.275 -9.743 1.00 96.25 99 GLN A N 1
ATOM 795 C CA . GLN A 1 99 ? 21.444 -9.593 -10.215 1.00 96.25 99 GLN A CA 1
ATOM 796 C C . GLN A 1 99 ? 21.161 -9.803 -11.703 1.00 96.25 99 GLN A C 1
ATOM 798 O O . GLN A 1 99 ? 22.036 -10.254 -12.425 1.00 96.25 99 GLN A O 1
ATOM 803 N N . ALA A 1 100 ? 19.967 -9.433 -12.170 1.00 96.38 100 ALA A N 1
ATOM 804 C CA . ALA A 1 100 ? 19.607 -9.538 -13.581 1.00 96.38 100 ALA A CA 1
ATOM 805 C C . ALA A 1 100 ? 20.425 -8.595 -14.486 1.00 96.38 100 ALA A C 1
ATOM 807 O O . ALA A 1 100 ? 20.570 -8.861 -15.671 1.00 96.38 100 ALA A O 1
ATOM 808 N N . SER A 1 101 ? 20.945 -7.491 -13.942 1.00 96.25 101 SER A N 1
ATOM 809 C CA . SER A 1 101 ? 21.798 -6.542 -14.668 1.00 96.25 101 SER A CA 1
ATOM 810 C C . SER A 1 101 ? 23.293 -6.856 -14.588 1.00 96.25 101 SER A C 1
ATOM 812 O O . SER A 1 101 ? 24.083 -6.154 -15.218 1.00 96.25 101 SER A O 1
ATOM 814 N N . LEU A 1 102 ? 23.702 -7.850 -13.791 1.00 95.75 102 LEU A N 1
ATOM 815 C CA . LEU A 1 102 ? 25.105 -8.241 -13.712 1.00 95.75 102 LEU A CA 1
ATOM 816 C C . LEU A 1 102 ? 25.525 -8.820 -15.062 1.00 95.75 102 LEU A C 1
ATOM 818 O O . LEU A 1 102 ? 24.974 -9.813 -15.523 1.00 95.75 102 LEU A O 1
ATOM 822 N N . LYS A 1 103 ? 26.512 -8.173 -15.675 1.00 95.81 103 LYS A N 1
ATOM 823 C CA . LYS A 1 103 ? 27.148 -8.603 -16.919 1.00 95.81 103 LYS A CA 1
ATOM 824 C C . LYS A 1 103 ? 28.558 -9.069 -16.625 1.00 95.81 103 LYS A C 1
ATOM 826 O O . LYS A 1 103 ? 29.218 -8.523 -15.730 1.00 95.81 103 LYS A O 1
ATOM 831 N N . THR A 1 104 ? 29.025 -10.036 -17.398 1.00 97.00 104 THR A N 1
ATOM 832 C CA . THR A 1 104 ? 30.419 -10.479 -17.332 1.00 97.00 104 THR A CA 1
ATOM 833 C C . THR A 1 104 ? 31.360 -9.343 -17.742 1.00 97.00 104 THR A C 1
ATOM 835 O O . THR A 1 104 ? 30.978 -8.436 -18.484 1.00 97.00 104 THR A O 1
ATOM 838 N N . GLU A 1 105 ? 32.615 -9.368 -17.289 1.00 97.12 105 GLU A N 1
ATOM 839 C CA . GLU A 1 105 ? 33.597 -8.350 -17.697 1.00 97.12 105 GLU A CA 1
ATOM 840 C C . GLU A 1 105 ? 33.812 -8.328 -19.214 1.00 97.12 105 GLU A C 1
ATOM 842 O O . GLU A 1 105 ? 33.993 -7.265 -19.808 1.00 97.12 105 GLU A O 1
ATOM 847 N N . ARG A 1 106 ? 33.722 -9.501 -19.852 1.00 97.06 106 ARG A N 1
ATOM 848 C CA . ARG A 1 106 ? 33.795 -9.654 -21.305 1.00 97.06 106 ARG A CA 1
ATOM 849 C C . ARG A 1 106 ? 32.648 -8.932 -22.012 1.00 97.06 106 ARG A C 1
ATOM 851 O O . ARG A 1 106 ? 32.896 -8.197 -22.963 1.00 97.06 106 ARG A O 1
ATOM 858 N N . GLU A 1 107 ? 31.411 -9.117 -21.553 1.00 96.31 107 GLU A N 1
ATOM 859 C CA . GLU A 1 107 ? 30.246 -8.416 -22.109 1.00 96.31 107 GLU A CA 1
ATOM 860 C C . GLU A 1 107 ? 30.328 -6.910 -21.872 1.00 96.31 107 GLU A C 1
ATOM 862 O O . GLU A 1 107 ? 30.093 -6.149 -22.804 1.00 96.31 107 GLU A O 1
ATOM 867 N N . LYS A 1 108 ? 30.735 -6.470 -20.672 1.00 96.56 108 LYS A N 1
ATOM 868 C CA . LYS A 1 108 ? 30.933 -5.040 -20.380 1.00 96.56 108 LYS A CA 1
ATOM 869 C C . LYS A 1 108 ? 31.927 -4.405 -21.347 1.00 96.56 108 LYS A C 1
ATOM 871 O O . LYS A 1 108 ? 31.624 -3.374 -21.937 1.00 96.56 108 LYS A O 1
ATOM 876 N N . LYS A 1 109 ? 33.084 -5.042 -21.561 1.00 97.19 109 LYS A N 1
ATOM 877 C CA . LYS A 1 109 ? 34.081 -4.587 -22.541 1.00 97.19 109 LYS A CA 1
ATOM 878 C C . LYS A 1 109 ? 33.490 -4.534 -23.951 1.00 97.19 109 LYS A C 1
ATOM 880 O O . LYS A 1 109 ? 33.643 -3.526 -24.630 1.00 97.19 109 LYS A O 1
ATOM 885 N N . LYS A 1 110 ? 32.761 -5.573 -24.378 1.00 96.69 110 LYS A N 1
ATOM 886 C CA . LYS A 1 110 ? 32.102 -5.606 -25.694 1.00 96.69 110 LYS A CA 1
ATOM 887 C C . LYS A 1 110 ? 31.122 -4.443 -25.878 1.00 96.69 110 LYS A C 1
ATOM 889 O O . LYS A 1 110 ? 31.161 -3.791 -26.913 1.00 96.69 110 LYS A O 1
ATOM 894 N N . GLU A 1 111 ? 30.277 -4.174 -24.888 1.00 95.31 111 GLU A N 1
ATOM 895 C CA . GLU A 1 111 ? 29.307 -3.073 -24.929 1.00 95.31 111 GLU A CA 1
ATOM 896 C C . GLU A 1 111 ? 29.970 -1.694 -24.904 1.00 95.31 111 GLU A C 1
ATOM 898 O O . GLU A 1 111 ? 29.503 -0.785 -25.585 1.00 95.31 111 GLU A O 1
ATOM 903 N N . MET A 1 112 ? 31.064 -1.543 -24.150 1.00 95.12 112 MET A N 1
ATOM 904 C CA . MET A 1 112 ? 31.854 -0.311 -24.122 1.00 95.12 112 MET A CA 1
ATOM 905 C C . MET A 1 112 ? 32.530 -0.036 -25.468 1.00 95.12 112 MET A C 1
ATOM 907 O O . MET A 1 112 ? 32.508 1.098 -25.938 1.00 95.12 112 MET A O 1
ATOM 911 N N . TYR A 1 113 ? 33.127 -1.059 -26.087 1.00 97.38 113 TYR A N 1
ATOM 912 C CA . TYR A 1 113 ? 33.825 -0.907 -27.365 1.00 97.38 113 TYR A CA 1
ATOM 913 C C . TYR A 1 113 ? 32.860 -0.748 -28.545 1.00 97.38 113 TYR A C 1
ATOM 915 O O . TYR A 1 113 ? 33.118 0.052 -29.444 1.00 97.38 113 TYR A O 1
ATOM 923 N N . PHE A 1 114 ? 31.737 -1.470 -28.534 1.00 94.81 114 PHE A N 1
ATOM 924 C CA . PHE A 1 114 ? 30.767 -1.495 -29.630 1.00 94.81 114 PHE A CA 1
ATOM 925 C C . PHE A 1 114 ? 29.359 -1.120 -29.146 1.00 94.81 114 PHE A C 1
ATOM 927 O O . PHE A 1 114 ? 28.461 -1.969 -29.132 1.00 94.81 114 PHE A O 1
ATOM 934 N N . PRO A 1 115 ? 29.128 0.147 -28.753 1.00 95.62 115 PRO A N 1
ATOM 935 C CA . PRO A 1 115 ? 27.786 0.607 -28.436 1.00 95.62 115 PRO A CA 1
ATOM 936 C C . PRO A 1 115 ? 26.925 0.602 -29.702 1.00 95.62 115 PRO A C 1
ATOM 938 O O . PRO A 1 115 ? 27.400 0.935 -30.790 1.00 95.62 115 PRO A O 1
ATOM 941 N N . ILE A 1 116 ? 25.639 0.270 -29.561 1.00 92.44 116 ILE A N 1
ATOM 942 C CA . ILE A 1 116 ? 24.677 0.393 -30.662 1.00 92.44 116 ILE A CA 1
ATOM 943 C C . ILE A 1 116 ? 24.545 1.880 -30.992 1.00 92.44 116 ILE A C 1
ATOM 945 O O . ILE A 1 116 ? 23.979 2.659 -30.223 1.00 92.44 116 ILE A O 1
ATOM 949 N N . ARG A 1 117 ? 25.103 2.279 -32.134 1.00 90.94 117 ARG A N 1
ATOM 950 C CA . ARG A 1 117 ? 25.023 3.650 -32.635 1.00 90.94 117 ARG A CA 1
ATOM 951 C C . ARG A 1 117 ? 23.746 3.807 -33.445 1.00 90.94 117 ARG A C 1
ATOM 953 O O . ARG A 1 117 ? 23.389 2.927 -34.222 1.00 90.94 117 ARG A O 1
ATOM 960 N N . LYS A 1 118 ? 23.075 4.944 -33.283 1.00 89.62 118 LYS A N 1
ATOM 961 C CA . LYS A 1 118 ? 21.989 5.341 -34.180 1.00 89.62 118 LYS A CA 1
ATOM 962 C C . LYS A 1 118 ? 22.624 5.908 -35.445 1.00 89.62 118 LYS A C 1
ATOM 964 O O . LYS A 1 118 ? 23.386 6.865 -35.354 1.00 89.62 118 LYS A O 1
ATOM 969 N N . TYR A 1 119 ? 22.332 5.309 -36.588 1.00 85.25 119 TYR A N 1
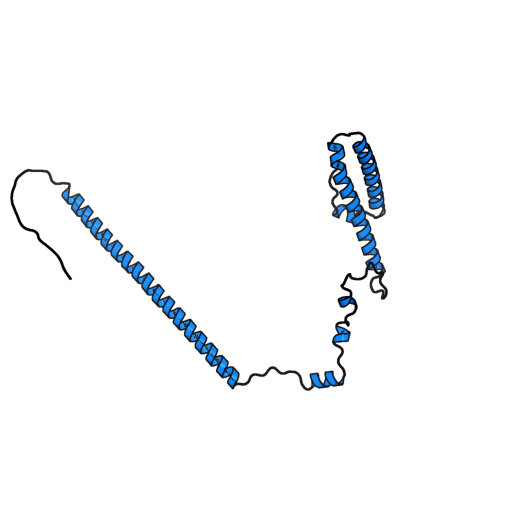ATOM 970 C CA . TYR A 1 119 ? 22.740 5.802 -37.897 1.00 85.25 119 TYR A CA 1
ATOM 971 C C . TYR A 1 119 ? 21.526 5.817 -38.822 1.00 85.25 119 TYR A C 1
ATOM 973 O O . TYR A 1 119 ? 20.522 5.159 -38.549 1.00 85.25 119 TYR A O 1
ATOM 981 N N . ALA A 1 120 ? 21.622 6.594 -39.892 1.00 83.75 120 ALA A N 1
ATOM 982 C CA . ALA A 1 120 ? 20.637 6.638 -40.956 1.00 83.75 120 ALA A CA 1
ATOM 983 C C . ALA A 1 120 ? 21.371 6.541 -42.292 1.00 83.75 120 ALA A C 1
ATOM 985 O O . ALA A 1 120 ? 22.456 7.106 -42.445 1.00 83.75 120 ALA A O 1
ATOM 986 N N . ILE A 1 121 ? 20.790 5.815 -43.242 1.00 86.75 121 ILE A N 1
ATOM 987 C CA . ILE A 1 121 ? 21.301 5.736 -44.609 1.00 86.75 121 ILE A CA 1
ATOM 988 C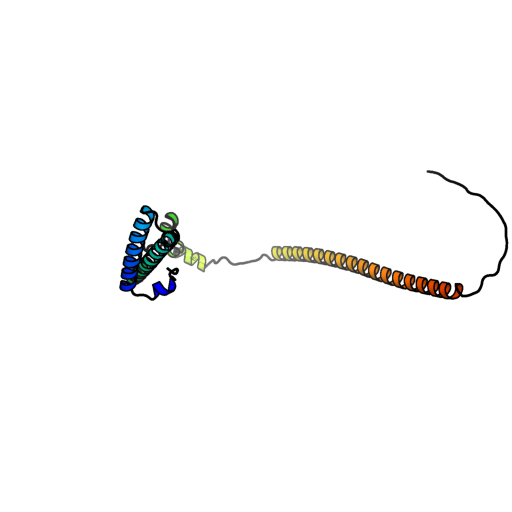 C . ILE A 1 121 ? 20.678 6.895 -45.381 1.00 86.75 121 ILE A C 1
ATOM 990 O O . ILE A 1 121 ? 19.460 7.075 -45.346 1.00 86.75 121 ILE A O 1
ATOM 994 N N . LYS A 1 122 ? 21.509 7.695 -46.056 1.00 82.44 122 LYS A N 1
ATOM 995 C CA . LYS A 1 122 ? 21.060 8.886 -46.787 1.00 82.44 122 LYS A CA 1
ATOM 996 C C . LYS A 1 122 ? 19.933 8.555 -47.768 1.00 82.44 122 LYS A C 1
ATOM 998 O O . LYS A 1 122 ? 18.914 9.226 -47.748 1.00 82.44 122 LYS A O 1
ATOM 1003 N N . ASP A 1 123 ? 20.060 7.458 -48.508 1.00 81.62 123 ASP A N 1
ATOM 1004 C CA . ASP A 1 123 ? 19.054 7.033 -49.487 1.00 81.62 123 ASP A CA 1
ATOM 1005 C C . ASP A 1 123 ? 17.693 6.719 -48.852 1.00 81.62 123 ASP A C 1
ATOM 1007 O O . ASP A 1 123 ? 16.649 6.990 -49.440 1.00 81.62 123 ASP A O 1
ATOM 1011 N N . GLU A 1 124 ? 17.677 6.163 -47.639 1.00 81.56 124 GLU A N 1
ATOM 1012 C CA . GLU A 1 124 ? 16.432 5.918 -46.908 1.00 81.56 124 GLU A CA 1
ATOM 1013 C C . GLU A 1 124 ? 15.838 7.217 -46.356 1.00 81.56 124 GLU A C 1
ATOM 1015 O O . GLU A 1 124 ? 14.619 7.383 -46.349 1.00 81.56 124 GLU A O 1
ATOM 1020 N N . MET A 1 125 ? 16.684 8.156 -45.921 1.00 79.75 125 MET A N 1
ATOM 1021 C CA . MET A 1 125 ? 16.236 9.475 -45.469 1.00 79.75 125 MET A CA 1
ATOM 1022 C C . MET A 1 125 ? 15.674 10.294 -46.619 1.00 79.75 125 MET A C 1
ATOM 1024 O O . MET A 1 125 ? 14.606 10.872 -46.471 1.00 79.75 125 MET A O 1
ATOM 1028 N N . ASP A 1 126 ? 16.337 10.292 -47.769 1.00 83.88 126 ASP A N 1
ATOM 1029 C CA . ASP A 1 126 ? 15.910 11.033 -48.948 1.00 83.88 126 ASP A CA 1
ATOM 1030 C C . ASP A 1 126 ? 14.585 10.472 -49.488 1.00 83.88 126 ASP A C 1
ATOM 1032 O O . ASP A 1 126 ? 13.668 11.245 -49.764 1.00 83.88 126 ASP A O 1
ATOM 1036 N N . LYS A 1 127 ? 14.412 9.140 -49.518 1.00 87.75 127 LYS A N 1
ATOM 1037 C CA . LYS A 1 127 ? 13.112 8.505 -49.816 1.00 87.75 127 LYS A CA 1
ATOM 1038 C C . LYS A 1 127 ? 12.025 8.953 -48.843 1.00 87.75 127 LYS A C 1
ATOM 1040 O O . LYS A 1 127 ? 10.950 9.360 -49.273 1.00 87.75 127 LYS A O 1
ATOM 1045 N N . LYS A 1 128 ? 12.326 8.955 -47.543 1.00 88.44 128 LYS A N 1
ATOM 1046 C CA . LYS A 1 128 ? 11.374 9.375 -46.509 1.00 88.44 128 LYS A CA 1
ATOM 1047 C C . LYS A 1 128 ? 11.044 10.866 -46.586 1.00 88.44 128 LYS A C 1
ATOM 1049 O O . LYS A 1 128 ? 9.910 11.261 -46.346 1.00 88.44 128 LYS A O 1
ATOM 1054 N N . ILE A 1 129 ? 12.014 11.699 -46.958 1.00 89.81 129 ILE A N 1
ATOM 1055 C CA . ILE A 1 129 ? 11.823 13.129 -47.210 1.00 89.81 129 ILE A CA 1
ATOM 1056 C C . ILE A 1 129 ? 10.908 13.333 -48.421 1.00 89.81 129 ILE A C 1
ATOM 1058 O O . ILE A 1 129 ? 10.022 14.181 -48.359 1.00 89.81 129 ILE A O 1
ATOM 1062 N N . ILE A 1 130 ? 11.090 12.568 -49.501 1.00 89.69 130 ILE A N 1
ATOM 1063 C CA . ILE A 1 130 ? 10.227 12.629 -50.690 1.00 89.69 130 ILE A CA 1
ATOM 1064 C C . ILE A 1 130 ? 8.797 12.203 -50.340 1.00 89.69 130 ILE A C 1
ATOM 1066 O O . ILE A 1 130 ? 7.857 12.916 -50.681 1.00 89.69 130 ILE A O 1
ATOM 1070 N N . GLU A 1 131 ? 8.624 11.097 -49.615 1.00 92.88 131 GLU A N 1
ATOM 1071 C CA . GLU A 1 131 ? 7.305 10.635 -49.158 1.00 92.88 131 GLU A CA 1
ATOM 1072 C C . GLU A 1 131 ? 6.587 11.707 -48.331 1.00 92.88 131 GLU A C 1
ATOM 1074 O O . GLU A 1 131 ? 5.464 12.089 -48.655 1.00 92.88 131 GLU A O 1
ATOM 1079 N N . LEU A 1 132 ? 7.266 12.274 -47.329 1.00 93.56 132 LEU A N 1
ATOM 1080 C CA . LEU A 1 132 ? 6.700 13.324 -46.480 1.00 93.56 132 LEU A CA 1
ATOM 1081 C C . LEU A 1 132 ? 6.370 14.606 -47.260 1.00 93.56 132 LEU A C 1
ATOM 1083 O O . LEU A 1 132 ? 5.374 15.267 -46.967 1.00 93.56 132 LEU A O 1
ATOM 1087 N N . ARG A 1 133 ? 7.179 14.970 -48.264 1.00 93.88 133 ARG A N 1
ATOM 1088 C CA . ARG A 1 133 ? 6.893 16.113 -49.149 1.00 93.88 133 ARG A CA 1
ATOM 1089 C C . ARG A 1 133 ? 5.633 15.873 -49.977 1.00 93.88 133 ARG A C 1
ATOM 1091 O O . ARG A 1 133 ? 4.788 16.759 -50.045 1.00 93.88 133 ARG A O 1
ATOM 1098 N N . ASN A 1 134 ? 5.480 14.677 -50.540 1.00 94.00 134 ASN A N 1
ATOM 1099 C CA . ASN A 1 134 ? 4.306 14.311 -51.332 1.00 94.00 134 ASN A CA 1
ATOM 1100 C C . ASN A 1 134 ? 3.026 14.300 -50.480 1.00 94.00 134 ASN A C 1
ATOM 1102 O O . ASN A 1 134 ? 1.982 14.785 -50.917 1.00 94.00 134 ASN A O 1
ATOM 1106 N N . GLU A 1 135 ? 3.101 13.788 -49.248 1.00 95.19 135 GLU A N 1
ATOM 1107 C CA . GLU A 1 135 ? 1.987 13.839 -48.295 1.00 95.19 135 GLU A CA 1
ATOM 1108 C C . GLU A 1 135 ? 1.588 15.282 -47.961 1.00 95.19 135 GLU A C 1
ATOM 1110 O O . GLU A 1 135 ? 0.397 15.612 -47.942 1.00 95.19 135 GLU A O 1
ATOM 1115 N N . LEU A 1 136 ? 2.576 16.156 -47.750 1.00 95.50 136 LEU A N 1
ATOM 1116 C CA . LEU A 1 136 ? 2.347 17.569 -47.466 1.00 95.50 136 LEU A CA 1
ATOM 1117 C C . LEU A 1 136 ? 1.715 18.299 -48.658 1.00 95.50 136 LEU A C 1
ATOM 1119 O O . LEU A 1 136 ? 0.757 19.049 -48.476 1.00 95.50 136 LEU A O 1
ATOM 1123 N N . GLU A 1 137 ? 2.202 18.060 -49.877 1.00 94.56 137 GLU A N 1
ATOM 1124 C CA . GLU A 1 137 ? 1.607 18.629 -51.092 1.00 94.56 137 GLU A CA 1
ATOM 1125 C C . GLU A 1 137 ? 0.154 18.189 -51.272 1.00 94.56 137 GLU A C 1
ATOM 1127 O O . GLU A 1 137 ? -0.714 19.007 -51.584 1.00 94.56 137 GLU A O 1
ATOM 1132 N N . LEU A 1 138 ? -0.140 16.911 -51.027 1.00 94.06 138 LEU A N 1
ATOM 1133 C CA . LEU A 1 138 ? -1.500 16.396 -51.106 1.00 94.06 138 LEU A CA 1
ATOM 1134 C C . LEU A 1 138 ? -2.414 17.045 -50.059 1.00 94.06 138 LEU A C 1
ATOM 1136 O O . LEU A 1 138 ? -3.565 17.361 -50.365 1.00 94.06 138 LEU A O 1
ATOM 1140 N N . ALA A 1 139 ? -1.921 17.260 -48.839 1.00 91.94 139 ALA A N 1
ATOM 1141 C CA . ALA A 1 139 ? -2.663 17.962 -47.798 1.00 91.94 139 ALA A CA 1
ATOM 1142 C C . ALA A 1 139 ? -2.928 19.428 -48.179 1.00 91.94 139 ALA A C 1
ATOM 1144 O O . ALA A 1 139 ? -4.061 19.893 -48.056 1.00 91.94 139 ALA A O 1
ATOM 1145 N N . ASN A 1 140 ? -1.926 20.128 -48.716 1.00 92.94 140 ASN A N 1
ATOM 1146 C CA . ASN A 1 140 ? -2.064 21.518 -49.154 1.00 92.94 140 ASN A CA 1
ATOM 1147 C C . ASN A 1 140 ? -3.090 21.666 -50.284 1.00 92.94 140 ASN A C 1
ATOM 1149 O O . ASN A 1 140 ? -3.970 22.517 -50.183 1.00 92.94 140 ASN A O 1
ATOM 1153 N N . ARG A 1 141 ? -3.076 20.780 -51.290 1.00 92.06 141 ARG A N 1
ATOM 1154 C CA . ARG A 1 141 ? -4.093 20.773 -52.361 1.00 92.06 141 ARG A CA 1
ATOM 1155 C C . ARG A 1 141 ? -5.508 20.576 -51.821 1.00 92.06 141 ARG A C 1
ATOM 1157 O O . ARG A 1 141 ? -6.445 21.217 -52.287 1.00 92.06 141 ARG A O 1
ATOM 1164 N N . ARG A 1 142 ? -5.680 19.708 -50.815 1.00 92.56 142 ARG A N 1
ATOM 1165 C CA . ARG A 1 142 ? -6.981 19.544 -50.145 1.00 92.56 142 ARG A CA 1
ATOM 1166 C C . ARG A 1 142 ? -7.394 20.837 -49.450 1.00 92.56 142 ARG A C 1
ATOM 1168 O O . ARG A 1 142 ? -8.531 21.263 -49.611 1.00 92.56 142 ARG A O 1
ATOM 1175 N N . CYS A 1 143 ? -6.487 21.471 -48.709 1.00 92.69 143 CYS A N 1
ATOM 1176 C CA . CYS A 1 143 ? -6.748 22.747 -48.042 1.00 92.69 143 CYS A CA 1
ATOM 1177 C C . CYS A 1 143 ? -7.121 23.860 -49.033 1.00 92.69 143 CYS A C 1
ATOM 1179 O O . CYS A 1 143 ? -8.038 24.631 -48.758 1.00 92.69 143 CYS A O 1
ATOM 1181 N N . GLU A 1 144 ? -6.462 23.929 -50.189 1.00 92.44 144 GLU A N 1
ATOM 1182 C CA . GLU A 1 144 ? -6.794 24.877 -51.258 1.00 92.44 144 GLU A CA 1
ATOM 1183 C C . GLU A 1 144 ? -8.191 24.625 -51.823 1.00 92.44 144 GLU A C 1
ATOM 1185 O O . GLU A 1 144 ? -8.976 25.565 -51.908 1.00 92.44 144 GLU A O 1
ATOM 1190 N N . ALA A 1 145 ? -8.546 23.368 -52.105 1.00 90.88 145 ALA A N 1
ATOM 1191 C CA . ALA A 1 145 ? -9.892 23.008 -52.548 1.00 90.88 145 ALA A CA 1
ATOM 1192 C C . ALA A 1 145 ? -10.965 23.364 -51.500 1.00 90.88 145 ALA A C 1
ATOM 1194 O O . ALA A 1 145 ? -12.022 23.897 -51.832 1.00 90.88 145 ALA A O 1
ATOM 1195 N N . TYR A 1 146 ? -10.693 23.132 -50.212 1.00 90.62 146 TYR A N 1
ATOM 1196 C CA . TYR A 1 146 ? -11.593 23.579 -49.145 1.00 90.62 146 TYR A CA 1
ATOM 1197 C C . TYR A 1 146 ? -11.721 25.105 -49.109 1.00 90.62 146 TYR A C 1
ATOM 1199 O O . TYR A 1 146 ? -12.823 25.622 -48.926 1.00 90.62 146 TYR A O 1
ATOM 1207 N N . ARG A 1 147 ? -10.621 25.836 -49.321 1.00 92.56 147 ARG A N 1
ATOM 1208 C CA . ARG A 1 147 ? -10.621 27.302 -49.360 1.00 92.56 147 ARG A CA 1
ATOM 1209 C C . ARG A 1 147 ? -11.420 27.838 -50.546 1.00 92.56 147 ARG A C 1
ATOM 1211 O O . ARG A 1 147 ? -12.205 28.759 -50.351 1.00 92.56 147 ARG A O 1
ATOM 1218 N N . THR A 1 148 ? -11.255 27.276 -51.743 1.00 90.44 148 THR A N 1
ATOM 1219 C CA . THR A 1 148 ? -12.014 27.695 -52.934 1.00 90.44 148 THR A CA 1
ATOM 1220 C C . THR A 1 148 ? -13.501 27.426 -52.772 1.00 90.44 148 THR A C 1
ATOM 1222 O O . THR A 1 148 ? -14.302 28.305 -53.068 1.00 90.44 148 THR A O 1
ATOM 1225 N N . ASN A 1 149 ? -13.865 26.260 -52.233 1.00 91.62 149 ASN A N 1
ATOM 1226 C CA . ASN A 1 149 ? -15.263 25.905 -51.990 1.00 91.62 149 ASN A CA 1
ATOM 1227 C C . ASN A 1 149 ? -15.897 26.807 -50.921 1.00 91.62 149 ASN A C 1
ATOM 1229 O O . ASN A 1 149 ? -17.054 27.194 -51.032 1.00 91.62 149 ASN A O 1
ATOM 1233 N N . LEU A 1 150 ? -15.143 27.183 -49.885 1.00 93.19 150 LEU A N 1
ATOM 1234 C CA . LEU A 1 150 ? -15.627 28.143 -48.897 1.00 93.19 150 LEU A CA 1
ATOM 1235 C C . LEU A 1 150 ? -15.820 29.532 -49.518 1.00 93.19 150 LEU A C 1
ATOM 1237 O O . LEU A 1 150 ? -16.837 30.171 -49.275 1.00 93.19 150 LEU A O 1
ATOM 1241 N N . LEU A 1 151 ? -14.864 29.997 -50.327 1.00 90.06 151 LEU A N 1
ATOM 1242 C CA . LEU A 1 151 ? -14.960 31.288 -51.011 1.00 90.06 151 LEU A CA 1
ATOM 1243 C C . LEU A 1 151 ? -16.131 31.333 -51.999 1.00 90.06 151 LEU A C 1
ATOM 1245 O O . LEU A 1 151 ? -16.787 32.367 -52.081 1.00 90.06 151 LEU A O 1
ATOM 1249 N N . SER A 1 152 ? -16.424 30.240 -52.712 1.00 90.00 152 SER A N 1
ATOM 1250 C CA . SER A 1 152 ? -17.592 30.179 -53.596 1.00 90.00 152 SER A CA 1
ATOM 1251 C C . SER A 1 152 ? -18.895 30.273 -52.806 1.00 90.00 152 SER A C 1
ATOM 1253 O O . SER A 1 152 ? -19.732 31.100 -53.143 1.00 90.00 152 SER A O 1
ATOM 1255 N N . VAL A 1 153 ? -19.027 29.528 -51.701 1.00 91.12 153 VAL A N 1
ATOM 1256 C CA . VAL A 1 153 ? -20.205 29.610 -50.820 1.00 91.12 153 VAL A CA 1
ATOM 1257 C C . VAL A 1 153 ? -20.362 31.014 -50.234 1.00 91.12 153 VAL A C 1
ATOM 1259 O O . VAL A 1 153 ? -21.461 31.556 -50.215 1.00 91.12 153 VAL A O 1
ATOM 1262 N N . LEU A 1 154 ? -19.278 31.641 -49.770 1.00 88.75 154 LEU A N 1
ATOM 1263 C CA . LEU A 1 154 ? -19.338 33.005 -49.236 1.00 88.75 154 LEU A CA 1
ATOM 1264 C C . LEU A 1 154 ? -19.762 34.018 -50.303 1.00 88.75 154 LEU A C 1
ATOM 1266 O O . LEU A 1 154 ? -20.597 34.873 -50.020 1.00 88.75 154 LEU A O 1
ATOM 1270 N N . LYS A 1 155 ? -19.244 33.883 -51.527 1.00 89.62 155 LYS A N 1
ATOM 1271 C CA . LYS A 1 155 ? -19.629 34.731 -52.656 1.00 89.62 155 LYS A CA 1
ATOM 1272 C C . LYS A 1 155 ? -21.100 34.537 -53.034 1.00 89.62 155 LYS A C 1
ATOM 1274 O O . LYS A 1 155 ? -21.809 35.517 -53.215 1.00 89.62 155 LYS A O 1
ATOM 1279 N N . GLU A 1 156 ? -21.589 33.298 -53.049 1.00 90.00 156 GLU A N 1
ATOM 1280 C CA . GLU A 1 156 ? -23.013 32.997 -53.249 1.00 90.00 156 GLU A CA 1
ATOM 1281 C C . GLU A 1 156 ? -23.893 33.645 -52.168 1.00 90.00 156 GLU A C 1
ATOM 1283 O O . GLU A 1 156 ? -24.949 34.195 -52.476 1.00 90.00 156 GLU A O 1
ATOM 1288 N N . MET A 1 157 ? -23.458 33.631 -50.903 1.00 88.81 157 MET A N 1
ATOM 1289 C CA . MET A 1 157 ? -24.170 34.296 -49.805 1.00 88.81 157 MET A CA 1
ATOM 1290 C C . MET A 1 157 ? -24.190 35.824 -49.961 1.00 88.81 157 MET A C 1
ATOM 1292 O O . MET A 1 157 ? -25.185 36.465 -49.619 1.00 88.81 157 MET A O 1
ATOM 1296 N N . GLU A 1 158 ? -23.102 36.425 -50.446 1.00 86.19 158 GLU A N 1
ATOM 1297 C CA . GLU A 1 158 ? -23.027 37.860 -50.748 1.00 86.19 158 GLU A CA 1
ATOM 1298 C C . GLU A 1 158 ? -23.943 38.237 -51.916 1.00 86.19 158 GLU A C 1
ATOM 1300 O O . GLU A 1 158 ? -24.725 39.181 -51.797 1.00 86.19 158 GLU A O 1
ATOM 1305 N N . ASP A 1 159 ? -23.927 37.452 -52.994 1.00 85.81 159 ASP A N 1
ATOM 1306 C CA . ASP A 1 159 ? -24.785 37.654 -54.161 1.00 85.81 159 ASP A CA 1
ATOM 1307 C C . ASP A 1 159 ? -26.274 37.510 -53.792 1.00 85.81 159 ASP A C 1
ATOM 1309 O O . ASP A 1 159 ? -27.106 38.308 -54.229 1.00 85.81 159 ASP A O 1
ATOM 1313 N N . GLN A 1 160 ? -26.628 36.555 -52.921 1.00 82.75 160 GLN A N 1
ATOM 1314 C CA . GLN A 1 160 ? -27.987 36.423 -52.377 1.00 82.75 160 GLN A CA 1
ATOM 1315 C C . GLN A 1 160 ? -28.405 37.641 -51.543 1.00 82.75 160 GLN A C 1
ATOM 1317 O O . GLN A 1 160 ? -29.534 38.114 -51.680 1.00 82.75 160 GLN A O 1
ATOM 1322 N N . LYS A 1 161 ? -27.510 38.175 -50.699 1.00 82.62 161 LYS A N 1
ATOM 1323 C CA . LYS A 1 161 ? -27.777 39.402 -49.928 1.00 82.62 161 LYS A CA 1
ATOM 1324 C C . LYS A 1 161 ? -27.996 40.603 -50.844 1.00 82.62 161 LYS A C 1
ATOM 1326 O O . LYS A 1 161 ? -28.934 41.358 -50.615 1.00 82.62 161 LYS A O 1
ATOM 1331 N N . LEU A 1 162 ? -27.174 40.769 -51.881 1.00 76.31 162 LEU A N 1
ATOM 1332 C CA . LEU A 1 162 ? -27.340 41.840 -52.869 1.00 76.31 162 LEU A CA 1
ATOM 1333 C C . LEU A 1 162 ? -28.668 41.704 -53.623 1.00 76.31 162 LEU A C 1
ATOM 1335 O O . LEU A 1 162 ? -29.407 42.677 -53.738 1.00 76.31 162 LEU A O 1
ATOM 1339 N N . GLN A 1 163 ? -29.029 40.488 -54.046 1.00 75.00 163 GLN A N 1
ATOM 1340 C CA . GLN A 1 163 ? -30.329 40.232 -54.667 1.00 75.00 163 GLN A CA 1
ATOM 1341 C C . GLN A 1 163 ? -31.506 40.515 -53.727 1.00 75.00 163 GLN A C 1
ATOM 1343 O O . GLN A 1 163 ? -32.533 40.988 -54.204 1.00 75.00 163 GLN A O 1
ATOM 1348 N N . ALA A 1 164 ? -31.388 40.226 -52.426 1.00 72.06 164 ALA A N 1
ATOM 1349 C CA . ALA A 1 164 ? -32.406 40.569 -51.433 1.00 72.06 164 ALA A CA 1
ATOM 1350 C C . ALA A 1 164 ? -32.531 42.090 -51.264 1.00 72.06 164 ALA A C 1
ATOM 1352 O O . ALA A 1 164 ? -33.634 42.610 -51.368 1.00 72.06 164 ALA A O 1
ATOM 1353 N N . ILE A 1 165 ? -31.412 42.814 -51.153 1.00 70.25 165 ILE A N 1
ATOM 1354 C CA . ILE A 1 165 ? -31.396 44.286 -51.114 1.00 70.25 165 ILE A CA 1
ATOM 1355 C C . ILE A 1 165 ? -32.063 44.878 -52.368 1.00 70.25 165 ILE A C 1
ATOM 1357 O O . ILE A 1 165 ? -32.835 45.829 -52.279 1.00 70.25 165 ILE A O 1
ATOM 1361 N N . ASP A 1 166 ? -31.796 44.319 -53.549 1.00 67.62 166 ASP A N 1
ATOM 1362 C CA . ASP A 1 166 ? -32.417 44.770 -54.798 1.00 67.62 166 ASP A CA 1
ATOM 1363 C C . ASP A 1 166 ? -33.882 44.310 -54.955 1.00 67.62 166 ASP A C 1
ATOM 1365 O O . ASP A 1 166 ? -34.605 44.843 -55.801 1.00 67.62 166 ASP A O 1
ATOM 1369 N N . ARG A 1 167 ? -34.353 43.321 -54.181 1.00 59.91 167 ARG A N 1
ATOM 1370 C CA . ARG A 1 167 ? -35.789 43.006 -54.037 1.00 59.91 167 ARG A CA 1
ATOM 1371 C C . ARG A 1 167 ? -36.459 43.992 -53.083 1.00 59.91 167 ARG A C 1
ATOM 1373 O O . ARG A 1 167 ? -37.428 44.612 -53.495 1.00 59.91 167 ARG A O 1
ATOM 1380 N N . ASP A 1 168 ? -35.867 44.257 -51.922 1.00 59.22 168 ASP A N 1
ATOM 1381 C CA . ASP A 1 168 ? -36.381 45.223 -50.944 1.00 59.22 168 ASP A CA 1
ATOM 1382 C C . ASP A 1 168 ? -36.517 46.630 -51.554 1.00 59.22 168 ASP A C 1
ATOM 1384 O O . ASP A 1 168 ? -37.537 47.288 -51.380 1.00 59.22 168 ASP A O 1
ATOM 1388 N N . LYS A 1 169 ? -35.548 47.082 -52.367 1.00 59.00 169 LYS A N 1
ATOM 1389 C CA . LYS A 1 169 ? -35.670 48.347 -53.126 1.00 59.00 169 LYS A CA 1
ATOM 1390 C C . LYS A 1 169 ? -36.850 48.350 -54.108 1.00 59.00 169 LYS A C 1
ATOM 1392 O O . LYS A 1 169 ? -37.463 49.393 -54.320 1.00 59.00 169 LYS A O 1
ATOM 1397 N N . ARG A 1 170 ? -37.158 47.208 -54.735 1.00 55.69 170 ARG A N 1
ATOM 1398 C CA . ARG A 1 170 ? -38.307 47.071 -55.647 1.00 55.69 170 ARG A CA 1
ATOM 1399 C C . ARG A 1 170 ? -39.631 47.051 -54.886 1.00 55.69 170 ARG A C 1
ATOM 1401 O O . ARG A 1 170 ? -40.582 47.656 -55.369 1.00 55.69 170 ARG A O 1
ATOM 1408 N N . ASP A 1 171 ? -39.673 46.429 -53.713 1.00 55.50 171 ASP A N 1
ATOM 1409 C CA . ASP A 1 171 ? -40.860 46.376 -52.853 1.00 55.50 171 ASP A CA 1
ATOM 1410 C C . ASP A 1 171 ? -41.163 47.745 -52.215 1.00 55.50 171 ASP A C 1
ATOM 1412 O O . ASP A 1 171 ? -42.322 48.159 -52.194 1.00 55.50 171 ASP A O 1
ATOM 1416 N N . VAL A 1 172 ? -40.131 48.510 -51.827 1.00 53.66 172 VAL A N 1
ATOM 1417 C CA . VAL A 1 172 ? -40.264 49.920 -51.403 1.00 53.66 172 VAL A CA 1
ATOM 1418 C C 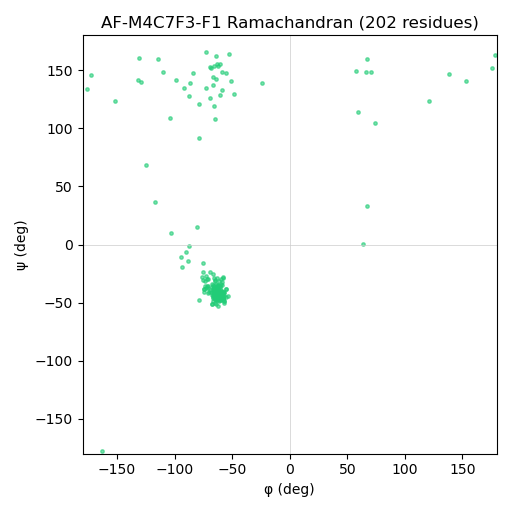. VAL A 1 172 ? -40.814 50.783 -52.541 1.00 53.66 172 VAL A C 1
ATOM 1420 O O . VAL A 1 172 ? -41.779 51.510 -52.329 1.00 53.66 172 VAL A O 1
ATOM 1423 N N . CYS A 1 173 ? -40.304 50.647 -53.773 1.00 49.00 173 CYS A N 1
ATOM 1424 C CA . CYS A 1 173 ? -40.891 51.346 -54.922 1.00 49.00 173 CYS A CA 1
ATOM 1425 C C . CYS A 1 173 ? -42.342 50.917 -55.204 1.00 49.00 173 CYS A C 1
ATOM 1427 O O . CYS A 1 173 ? -43.142 51.745 -55.627 1.00 49.00 173 CYS A O 1
ATOM 1429 N N . GLN A 1 174 ? -42.722 49.652 -54.989 1.00 48.81 174 GLN A N 1
ATOM 1430 C CA . GLN A 1 174 ? -44.116 49.220 -55.155 1.00 48.81 174 GLN A CA 1
ATOM 1431 C C . GLN A 1 174 ? -45.034 49.765 -54.053 1.00 48.81 174 GLN A C 1
ATOM 1433 O O . GLN A 1 174 ? -46.172 50.117 -54.352 1.00 48.81 174 GLN A O 1
ATOM 1438 N N . GLN A 1 175 ? -44.554 49.884 -52.812 1.00 49.41 175 GLN A N 1
ATOM 1439 C CA . GLN A 1 175 ? -45.284 50.524 -51.713 1.00 49.41 175 GLN A CA 1
ATOM 1440 C C . GLN A 1 175 ? -45.411 52.036 -51.900 1.00 49.41 175 GLN A C 1
ATOM 1442 O O . GLN A 1 175 ? -46.500 52.558 -51.689 1.00 49.41 175 GLN A O 1
ATOM 1447 N N . GLU A 1 176 ? -44.378 52.717 -52.398 1.00 48.47 176 GLU A N 1
ATOM 1448 C CA . GLU A 1 176 ? -44.459 54.130 -52.790 1.00 48.47 176 GLU A CA 1
ATOM 1449 C C . GLU A 1 176 ? -45.456 54.332 -53.943 1.00 48.47 176 GLU A C 1
ATOM 1451 O O . GLU A 1 176 ? -46.282 55.239 -53.900 1.00 48.47 176 GLU A O 1
ATOM 1456 N N . VAL A 1 177 ? -45.469 53.449 -54.949 1.00 50.16 177 VAL A N 1
ATOM 1457 C CA . VAL A 1 177 ? -46.465 53.503 -56.035 1.00 50.16 177 VAL A CA 1
ATOM 1458 C C . VAL A 1 177 ? -47.877 53.180 -55.519 1.00 50.16 177 VAL A C 1
ATOM 1460 O O . VAL A 1 177 ? -48.839 53.787 -55.985 1.00 50.16 177 VAL A O 1
ATOM 1463 N N . HIS A 1 178 ? -48.032 52.287 -54.535 1.00 47.31 178 HIS A N 1
ATOM 1464 C CA . HIS A 1 178 ? -49.329 51.956 -53.932 1.00 47.31 178 HIS A CA 1
ATOM 1465 C C . HIS A 1 178 ? -49.844 53.061 -52.986 1.00 47.31 178 HIS A C 1
ATOM 1467 O O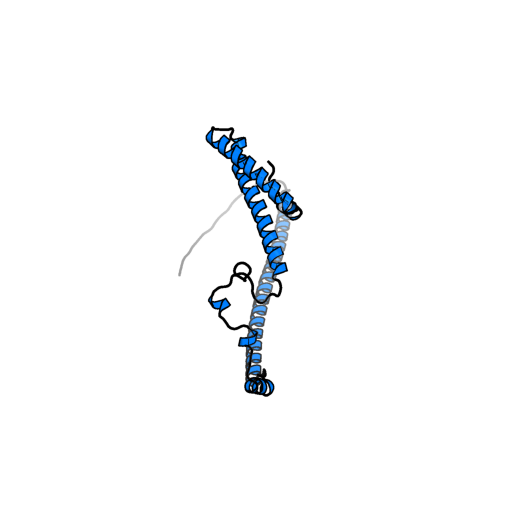 . HIS A 1 178 ? -51.033 53.372 -53.018 1.00 47.31 178 HIS A O 1
ATOM 1473 N N . GLU A 1 179 ? -48.983 53.718 -52.200 1.00 48.88 179 GLU A N 1
ATOM 1474 C CA . GLU A 1 179 ? -49.340 54.913 -51.413 1.00 48.88 179 GLU A CA 1
ATOM 1475 C C . GLU A 1 179 ? -49.722 56.095 -52.313 1.00 48.88 179 GLU A C 1
ATOM 1477 O O . GLU A 1 179 ? -50.651 56.838 -51.993 1.00 48.88 179 GLU A O 1
ATOM 1482 N N . VAL A 1 180 ? -49.091 56.228 -53.484 1.00 49.81 180 VAL A N 1
ATOM 1483 C CA . VAL A 1 180 ? -49.454 57.249 -54.480 1.00 49.81 180 VAL A CA 1
ATOM 1484 C C . VAL A 1 180 ? -50.788 56.932 -55.180 1.00 49.81 180 VAL A C 1
ATOM 1486 O O . VAL A 1 180 ? -51.511 57.857 -55.552 1.00 49.81 180 VAL A O 1
ATOM 1489 N N . TYR A 1 181 ? -51.172 55.657 -55.332 1.00 47.72 181 TYR A N 1
ATOM 1490 C CA . TYR A 1 181 ? -52.372 55.272 -56.098 1.00 47.72 181 TYR A CA 1
ATOM 1491 C C . TYR A 1 181 ? -53.660 55.077 -55.274 1.00 47.72 181 TYR A C 1
ATOM 1493 O O . TYR A 1 181 ? -54.741 54.998 -55.857 1.00 47.72 181 TYR A O 1
ATOM 1501 N N . VAL A 1 182 ? -53.600 55.048 -53.936 1.00 47.84 182 VAL A N 1
ATOM 1502 C CA . VAL A 1 182 ? -54.800 54.927 -53.070 1.00 47.84 182 VAL A CA 1
ATOM 1503 C C . VAL A 1 182 ? -55.433 56.295 -52.725 1.00 47.84 182 VAL A C 1
ATOM 1505 O O . VAL A 1 182 ? -56.505 56.351 -52.123 1.00 47.84 182 VAL A O 1
ATOM 1508 N N . HIS A 1 183 ? -54.860 57.415 -53.186 1.00 46.16 183 HIS A N 1
ATOM 1509 C CA . HIS A 1 183 ? -55.360 58.770 -52.894 1.00 46.16 183 HIS A CA 1
ATOM 1510 C C . HIS A 1 183 ? -55.851 59.600 -54.095 1.00 46.16 183 HIS A C 1
ATOM 1512 O O . HIS A 1 183 ? -55.757 60.826 -54.070 1.00 46.16 183 HIS A O 1
ATOM 1518 N N . LEU A 1 184 ? -56.496 58.990 -55.100 1.00 40.28 184 LEU A N 1
ATOM 1519 C CA . LEU A 1 184 ? -57.360 59.754 -56.019 1.00 40.28 184 LEU A CA 1
ATOM 1520 C C . LEU A 1 184 ? -58.763 59.143 -56.198 1.00 40.28 184 LEU A C 1
ATOM 1522 O O . LEU A 1 184 ? -58.911 57.922 -56.239 1.00 40.28 184 LEU A O 1
ATOM 1526 N N . PRO A 1 185 ? -59.819 59.983 -56.259 1.00 40.44 185 PRO A N 1
ATOM 1527 C CA . PRO A 1 185 ? -61.186 59.564 -55.997 1.00 40.44 185 PRO A CA 1
ATOM 1528 C C . PRO A 1 185 ? -61.881 58.945 -57.216 1.00 40.44 185 PRO A C 1
ATOM 1530 O O . PRO A 1 185 ? -61.692 59.338 -58.364 1.00 40.44 185 PRO A O 1
ATOM 1533 N N . ILE A 1 186 ? -62.755 57.992 -56.896 1.00 42.00 186 ILE A N 1
ATOM 1534 C CA . ILE A 1 186 ? -63.654 57.217 -57.756 1.00 42.00 186 ILE A CA 1
ATOM 1535 C C . ILE A 1 186 ? -64.455 58.108 -58.724 1.00 42.00 186 ILE A C 1
ATOM 1537 O O . ILE A 1 186 ? -65.196 58.983 -58.275 1.00 42.00 186 ILE A O 1
ATOM 1541 N N . LYS A 1 187 ? -64.446 57.781 -60.029 1.00 33.97 187 LYS A N 1
ATOM 1542 C CA . LYS A 1 187 ? -65.608 57.973 -60.921 1.00 33.97 187 LYS A CA 1
ATOM 1543 C C . LYS A 1 187 ? -65.659 56.965 -62.089 1.00 33.97 187 LYS A C 1
ATOM 1545 O O . LYS A 1 187 ? -64.734 56.826 -62.873 1.00 33.97 187 LYS A O 1
ATOM 1550 N N . GLN A 1 188 ? -66.801 56.281 -62.114 1.00 36.81 188 GLN A N 1
ATOM 1551 C CA . GLN A 1 188 ? -67.444 55.365 -63.072 1.00 36.81 188 GLN A CA 1
ATOM 1552 C C . GLN A 1 188 ? -67.055 55.467 -64.566 1.00 36.81 188 GLN A C 1
ATOM 1554 O O . GLN A 1 188 ? -67.055 56.566 -65.110 1.00 36.81 188 GLN A O 1
ATOM 1559 N N . ASN A 1 189 ? -66.893 54.325 -65.261 1.00 33.81 189 ASN A N 1
ATOM 1560 C CA . ASN A 1 189 ? -67.886 53.681 -66.163 1.00 33.81 189 ASN A CA 1
ATOM 1561 C C . ASN A 1 189 ? -67.237 52.820 -67.275 1.00 33.81 189 ASN A C 1
ATOM 1563 O O . ASN A 1 189 ? -66.308 53.283 -67.917 1.00 33.81 189 ASN A O 1
ATOM 1567 N N . CYS A 1 190 ? -67.871 51.665 -67.566 1.00 30.55 190 CYS A N 1
ATOM 1568 C CA . CYS A 1 190 ? -68.028 50.991 -68.880 1.00 30.55 190 CYS A CA 1
ATOM 1569 C C . CYS A 1 190 ? -66.772 50.596 -69.703 1.00 30.55 190 CYS A C 1
ATOM 1571 O O . CYS A 1 190 ? -65.806 51.327 -69.777 1.00 30.55 190 CYS A O 1
ATOM 1573 N N . ARG A 1 191 ? -66.707 49.541 -70.525 1.00 31.72 191 ARG A N 1
ATOM 1574 C CA . ARG A 1 191 ? -67.476 48.323 -70.857 1.00 31.72 191 ARG A CA 1
ATOM 1575 C C . ARG A 1 191 ? -66.703 47.695 -72.040 1.00 31.72 191 ARG A C 1
ATOM 1577 O O . ARG A 1 191 ? -66.209 48.449 -72.871 1.00 31.72 191 ARG A O 1
ATOM 1584 N N . SER A 1 192 ? -66.766 46.365 -72.202 1.00 30.56 192 SER A N 1
ATOM 1585 C CA . SER A 1 192 ? -66.510 45.619 -73.465 1.00 30.56 192 SER A CA 1
ATOM 1586 C C . SER A 1 192 ? -65.039 45.575 -73.932 1.00 30.56 192 SER A C 1
ATOM 1588 O O . SER A 1 192 ? -64.296 46.506 -73.687 1.00 30.56 192 SER A O 1
ATOM 1590 N N . THR A 1 193 ? -64.469 44.570 -74.598 1.00 33.28 193 THR A N 1
ATOM 1591 C CA . THR A 1 193 ? -64.882 43.348 -75.324 1.00 33.28 193 THR A CA 1
ATOM 1592 C C . THR A 1 193 ? -63.530 42.702 -75.714 1.00 33.28 193 THR A C 1
ATOM 1594 O O . THR A 1 193 ? -62.622 43.434 -76.076 1.00 33.28 193 THR A O 1
ATOM 1597 N N . ARG A 1 194 ? -63.249 41.403 -75.556 1.00 33.91 194 ARG A N 1
ATOM 1598 C CA . ARG A 1 194 ? -63.629 40.270 -76.429 1.00 33.91 194 ARG A CA 1
ATOM 1599 C C . ARG A 1 194 ? -62.360 39.553 -76.920 1.00 33.91 194 ARG A C 1
ATOM 1601 O O . ARG A 1 194 ? -61.575 40.150 -77.637 1.00 33.91 194 ARG A O 1
ATOM 1608 N N . SER A 1 195 ? -62.320 38.245 -76.639 1.00 36.31 195 SER A N 1
ATOM 1609 C CA . SER A 1 195 ? -61.685 37.162 -77.421 1.00 36.31 195 SER A CA 1
ATOM 1610 C C . SER A 1 195 ? -60.149 37.183 -77.546 1.00 36.31 195 SER A C 1
ATOM 1612 O O . SER A 1 195 ? -59.546 38.237 -77.569 1.00 36.31 195 SER A O 1
ATOM 1614 N N . SER A 1 196 ? -59.426 36.073 -77.644 1.00 35.28 196 SER A N 1
ATOM 1615 C CA . SER A 1 196 ? -59.759 34.778 -78.228 1.00 35.28 196 SER A CA 1
ATOM 1616 C C . SER A 1 196 ? -58.636 33.772 -77.924 1.00 35.28 196 SER A C 1
ATOM 1618 O O . SER A 1 196 ? -57.471 34.139 -78.006 1.00 35.28 196 SER A O 1
ATOM 1620 N N . LEU A 1 197 ? -59.027 32.506 -77.733 1.00 36.50 197 LEU A N 1
ATOM 1621 C CA . LEU A 1 197 ? -58.348 31.291 -78.222 1.00 36.50 197 LEU A CA 1
ATOM 1622 C C . LEU A 1 197 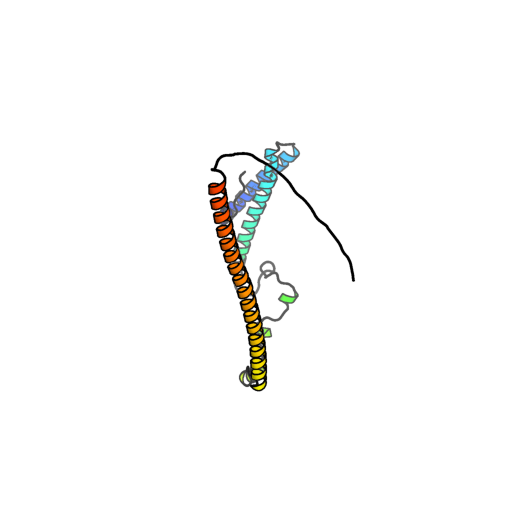? -57.035 30.812 -77.545 1.00 36.50 197 LEU A C 1
ATOM 1624 O O . LEU A 1 197 ? -55.936 31.275 -77.815 1.00 36.50 197 LEU A O 1
ATOM 1628 N N . ILE A 1 198 ? -57.221 29.753 -76.746 1.00 41.69 198 ILE A N 1
ATOM 1629 C CA . ILE A 1 198 ? -56.369 28.553 -76.528 1.00 41.69 198 ILE A CA 1
ATOM 1630 C C . ILE A 1 198 ? -56.069 27.913 -77.930 1.00 41.69 198 ILE A C 1
ATOM 1632 O O . ILE A 1 198 ? -56.882 28.195 -78.816 1.00 41.69 198 ILE A O 1
ATOM 1636 N N . PRO A 1 199 ? -55.085 26.999 -78.200 1.00 51.62 199 PRO A N 1
ATOM 1637 C CA . PRO A 1 199 ? -54.678 25.921 -77.288 1.00 51.62 199 PRO A CA 1
ATOM 1638 C C . PRO A 1 199 ? -53.321 25.185 -77.477 1.00 51.62 199 PRO A C 1
ATOM 1640 O O . PRO A 1 199 ? -52.595 25.416 -78.432 1.00 51.62 199 PRO A O 1
ATOM 1643 N N . ASN A 1 200 ? -53.117 24.185 -76.596 1.00 43.62 200 ASN A N 1
ATOM 1644 C CA . ASN A 1 200 ? -52.482 22.874 -76.851 1.00 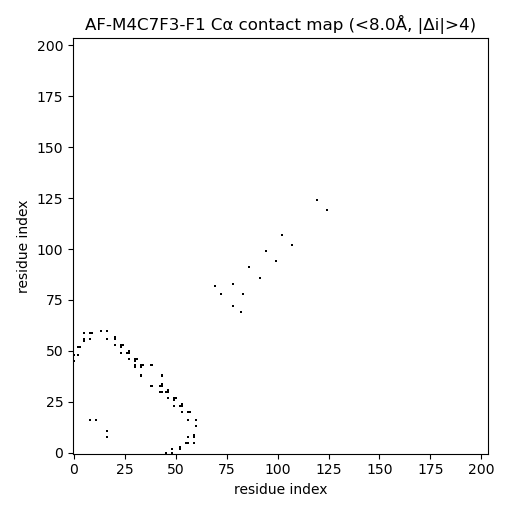43.62 200 ASN A CA 1
ATOM 1645 C C . ASN A 1 200 ? -50.978 22.848 -77.201 1.00 43.62 200 ASN A C 1
ATOM 1647 O O . ASN A 1 200 ? -50.420 23.800 -77.710 1.00 43.62 200 ASN A O 1
ATOM 1651 N N . ALA A 1 201 ? -50.227 21.762 -77.071 1.00 38.19 201 ALA A N 1
ATOM 1652 C CA . ALA A 1 201 ? -50.264 20.506 -76.332 1.00 38.19 201 ALA A CA 1
ATOM 1653 C C . ALA A 1 201 ? -48.989 19.747 -76.777 1.00 38.19 201 ALA A C 1
ATOM 1655 O O . ALA A 1 201 ? -48.457 20.039 -77.842 1.00 38.19 201 ALA A O 1
ATOM 1656 N N . LEU A 1 202 ? -48.596 18.726 -76.010 1.00 43.12 202 LEU A N 1
ATOM 1657 C CA . LEU A 1 202 ? -48.139 17.424 -76.529 1.00 43.12 202 LEU A CA 1
ATOM 1658 C C . LEU A 1 202 ? -46.913 17.373 -77.477 1.00 43.12 202 LEU A C 1
ATOM 1660 O O . LEU A 1 202 ? -47.011 17.688 -78.657 1.00 43.12 202 LEU A O 1
ATOM 1664 N N . ASN A 1 203 ? -45.828 16.755 -76.992 1.00 41.88 203 ASN A N 1
ATOM 1665 C CA . ASN A 1 203 ? -45.374 15.394 -77.364 1.00 41.88 203 ASN A CA 1
ATOM 1666 C C . ASN A 1 203 ? -43.857 15.245 -77.569 1.00 41.88 203 ASN A C 1
ATOM 1668 O O . ASN A 1 203 ? -43.224 16.103 -78.176 1.00 41.88 203 ASN A O 1
ATOM 1672 N N . ALA A 1 204 ? -43.417 14.031 -77.203 1.00 40.41 204 ALA A N 1
ATOM 1673 C CA . ALA A 1 204 ? -42.194 13.307 -77.573 1.00 40.41 204 ALA A CA 1
ATOM 1674 C C . ALA A 1 204 ? -40.912 13.639 -76.797 1.00 40.41 204 ALA A C 1
ATOM 1676 O O . ALA A 1 204 ? -40.398 14.772 -76.897 1.00 40.41 204 ALA A O 1
#

Radius of gyration: 48.36 Å; Cα contacts (8 Å, |Δi|>4): 44; chains: 1; bounding box: 102×76×106 Å

InterPro domains:
  IPR001854 Large ribosomal subunit protein uL29 [MF_00374] (4-64)
  IPR001854 Large ribosomal subunit protein uL29 [PF00831] (8-64)
  IPR001854 Large ribosomal subunit protein uL29 [TIGR00012] (8-64)
  IPR001854 Large ribosomal subunit protein uL29 [cd00427] (8-64)
  IPR018254 Large ribosomal subunit protein uL29, conserved site [PS00579] (43-57)
  IPR036049 Large ribosomal subunit protein uL29 superfamily [G3DSA:1.10.287.310] (1-77)
  IPR036049 Large ribosomal subunit protein uL29 superfamily [SSF46561] (4-65)
  IPR045059 Large ribosomal subunit protein uL29, eukaryota [PTHR45722] (1-122)

Nearest PDB structures (foldseek):
  7qiz-assembly1_j  TM=9.818E-01  e=7.173E-17  Solanum lycopersicum
  8b2l-assembly1_n3  TM=9.790E-01  e=1.123E-16  Nicotiana tabacum
  9f1b-assembly1_Bh  TM=9.802E-01  e=4.649E-14  Oryctolagus cuniculus
  8q7z-assembly1_Bh  TM=9.817E-01  e=1.905E-13  Gallus gallus
  7oyc-assembly1_h1  TM=9.820E-01  e=2.624E-13  Xenopus laevis

Solvent-accessible surface area (backbone atoms only — not comparable to full-atom values): 12616 Å² total; per-residue (Å²): 135,81,85,80,59,70,69,69,60,69,77,50,54,74,66,57,52,52,50,54,49,50,51,49,51,52,53,50,51,54,46,51,53,36,56,76,74,69,50,60,66,79,60,55,62,46,51,64,53,47,56,49,46,50,52,51,52,55,47,51,55,52,49,54,52,52,49,54,49,51,62,76,48,56,93,48,90,81,69,58,81,85,76,48,83,92,66,56,71,66,72,71,68,52,78,51,72,66,66,72,64,65,65,53,73,68,54,51,51,49,47,70,76,58,59,90,74,92,81,81,57,66,71,61,49,51,52,51,51,50,53,54,49,52,54,48,52,54,51,49,53,50,52,49,52,53,50,52,55,50,52,50,54,52,48,52,55,50,53,50,50,51,52,48,53,59,44,52,55,49,51,51,52,50,49,53,51,47,65,64,63,75,74,69,84,91,79,88,81,90,78,89,82,84,89,79,82,84,83,88,76,90,86,135

pLDDT: mean 83.7, std 20.02, range [30.55, 97.94]